Protein AF-A0A6A3B8Y6-F1 (afdb_monomer)

Structure (mmCIF, N/CA/C/O backbone):
data_AF-A0A6A3B8Y6-F1
#
_entry.id   AF-A0A6A3B8Y6-F1
#
loop_
_atom_site.group_PDB
_atom_site.id
_atom_site.type_symbol
_atom_site.label_atom_id
_atom_site.label_alt_id
_atom_site.label_comp_id
_atom_site.label_asym_id
_atom_site.label_entity_id
_atom_site.label_seq_id
_atom_site.pdbx_PDB_ins_code
_atom_site.Cartn_x
_atom_site.Cartn_y
_atom_site.Cartn_z
_atom_site.occupancy
_atom_site.B_iso_or_equiv
_atom_site.auth_seq_id
_atom_site.auth_comp_id
_atom_site.auth_asym_id
_atom_site.auth_atom_id
_atom_site.pdbx_PDB_model_num
ATOM 1 N N . MET A 1 1 ? -33.314 7.187 26.025 1.00 29.80 1 MET A N 1
ATOM 2 C CA . MET A 1 1 ? -32.127 6.489 26.571 1.00 29.80 1 MET A CA 1
ATOM 3 C C . MET A 1 1 ? -31.282 5.980 25.415 1.00 29.80 1 MET A C 1
ATOM 5 O O . MET A 1 1 ? -31.748 5.121 24.676 1.00 29.80 1 MET A O 1
ATOM 9 N N . PHE A 1 2 ? -30.081 6.525 25.217 1.00 40.28 2 PHE A N 1
ATOM 10 C CA . PHE A 1 2 ? -29.094 5.919 24.322 1.00 40.28 2 PHE A CA 1
ATOM 11 C C . PHE A 1 2 ? -28.526 4.682 25.034 1.00 40.28 2 PHE A C 1
ATOM 13 O O . PHE A 1 2 ? -28.097 4.786 26.180 1.00 40.28 2 PHE A O 1
ATOM 20 N N . GLY A 1 3 ? -28.610 3.503 24.408 1.00 46.03 3 GLY A N 1
ATOM 21 C CA . GLY A 1 3 ? -28.004 2.277 24.945 1.00 46.03 3 GLY A CA 1
ATOM 22 C C . GLY A 1 3 ? -26.475 2.401 25.073 1.00 46.03 3 GLY A C 1
ATOM 23 O O . GLY A 1 3 ? -25.911 3.362 24.544 1.00 46.03 3 GLY A O 1
ATOM 24 N N . PRO A 1 4 ? -25.795 1.449 25.743 1.00 52.19 4 PRO A N 1
ATOM 25 C CA . PRO A 1 4 ? -24.343 1.490 25.932 1.00 52.19 4 PRO A CA 1
ATOM 26 C C . PRO A 1 4 ? -23.624 1.758 24.602 1.00 52.19 4 PRO A C 1
ATOM 28 O O . PRO A 1 4 ? -23.971 1.168 23.573 1.00 52.19 4 PRO A O 1
ATOM 31 N N . GLY A 1 5 ? -22.674 2.700 24.626 1.00 61.25 5 GLY A N 1
ATOM 32 C CA . GLY A 1 5 ? -22.034 3.263 23.438 1.00 61.25 5 GLY A CA 1
ATOM 33 C C . GLY A 1 5 ? -21.380 2.184 22.584 1.00 61.25 5 GLY A C 1
ATOM 34 O O . GLY A 1 5 ? -20.329 1.665 22.940 1.00 61.25 5 GLY A O 1
ATOM 35 N N . ARG A 1 6 ? -22.011 1.832 21.462 1.00 63.62 6 ARG A N 1
ATOM 36 C CA . ARG A 1 6 ? -21.529 0.781 20.557 1.00 63.62 6 ARG A CA 1
ATOM 37 C C . ARG A 1 6 ? -20.244 1.212 19.851 1.00 63.62 6 ARG A C 1
ATOM 39 O O . ARG A 1 6 ? -20.096 2.404 19.587 1.00 63.62 6 ARG A O 1
ATOM 46 N N . PRO A 1 7 ? -19.363 0.273 19.471 1.00 69.12 7 PRO A N 1
ATOM 47 C CA . PRO A 1 7 ? -18.205 0.607 18.661 1.00 69.12 7 PRO A CA 1
ATOM 48 C C . PRO A 1 7 ? -18.593 1.281 17.338 1.00 69.12 7 PRO A C 1
ATOM 50 O O . PRO A 1 7 ? -19.632 0.961 16.749 1.00 69.12 7 PRO A O 1
ATOM 53 N N . VAL A 1 8 ? -17.753 2.201 16.873 1.00 71.56 8 VAL A N 1
ATOM 54 C CA . VAL A 1 8 ? -17.923 2.958 15.619 1.00 71.56 8 VAL A CA 1
ATOM 55 C C . VAL A 1 8 ? -16.714 2.718 14.728 1.00 71.56 8 VAL A C 1
ATOM 57 O O . VAL A 1 8 ? -15.593 2.617 15.223 1.00 71.56 8 VAL A O 1
ATOM 60 N N . PHE A 1 9 ? -16.948 2.612 13.422 1.00 75.19 9 PHE A N 1
ATOM 61 C CA . PHE A 1 9 ? -15.882 2.481 12.432 1.00 75.19 9 PHE A CA 1
ATOM 62 C C . PHE A 1 9 ? -15.818 3.774 11.630 1.00 75.19 9 PHE A C 1
ATOM 64 O O . PHE A 1 9 ? -16.849 4.284 11.198 1.00 75.19 9 PHE A O 1
ATOM 71 N N . VAL A 1 10 ? -14.612 4.287 11.424 1.00 75.94 10 VAL A N 1
ATOM 72 C CA . VAL A 1 10 ? -14.357 5.473 10.606 1.00 75.94 10 VAL A CA 1
ATOM 73 C C . VAL A 1 10 ? -13.344 5.090 9.538 1.00 75.94 10 VAL A C 1
ATOM 75 O O . VAL A 1 10 ? -12.285 4.557 9.865 1.00 75.94 10 VAL A O 1
ATOM 78 N N . LEU A 1 11 ? -13.674 5.328 8.269 1.00 75.62 11 LEU A N 1
ATOM 79 C CA . LEU A 1 11 ? -12.803 5.023 7.135 1.00 75.62 11 LEU A CA 1
ATOM 80 C C . LEU A 1 11 ? -12.256 6.330 6.547 1.00 75.62 11 LEU A C 1
ATOM 82 O O . LEU A 1 11 ? -13.030 7.196 6.141 1.00 75.62 11 LEU A O 1
ATOM 86 N N . PHE A 1 12 ? -10.934 6.453 6.476 1.00 79.06 12 PHE A N 1
ATOM 87 C CA . PHE A 1 12 ? -10.220 7.546 5.818 1.00 79.06 12 PHE A CA 1
ATOM 88 C C . PHE A 1 12 ? -9.501 7.019 4.584 1.00 79.06 12 PHE A C 1
ATOM 90 O O . PHE A 1 12 ? -8.816 6.003 4.657 1.00 79.06 12 PHE A O 1
ATOM 97 N N . GLY A 1 13 ? -9.626 7.716 3.458 1.00 75.00 13 GLY A N 1
ATOM 98 C CA . GLY A 1 13 ? -8.910 7.368 2.238 1.00 75.00 13 GLY A CA 1
ATOM 99 C C . GLY A 1 13 ? -9.380 8.166 1.032 1.00 75.00 13 GLY A C 1
ATOM 100 O O . GLY A 1 13 ? -10.069 9.177 1.160 1.00 75.00 13 GLY A O 1
ATOM 101 N N . SER A 1 14 ? -8.991 7.690 -0.148 1.00 75.38 14 SER A N 1
ATOM 102 C CA . SER A 1 14 ? -9.331 8.299 -1.440 1.00 75.38 14 SER A CA 1
ATOM 103 C C . SER A 1 14 ? -10.477 7.546 -2.142 1.00 75.38 14 SER A C 1
ATOM 105 O O . SER A 1 14 ? -11.422 7.093 -1.495 1.00 75.38 14 SER A O 1
ATOM 107 N N . SER A 1 15 ? -10.412 7.390 -3.467 1.00 78.56 15 SER A N 1
ATOM 108 C CA . SER A 1 15 ? -11.451 6.757 -4.289 1.00 78.56 15 SER A CA 1
ATOM 109 C C . SER A 1 15 ? -11.792 5.324 -3.856 1.00 78.56 15 SER A C 1
ATOM 111 O O . SER A 1 15 ? -12.967 4.977 -3.820 1.00 78.56 15 SER A O 1
ATOM 113 N N . ILE A 1 16 ? -10.815 4.506 -3.446 1.00 80.69 16 ILE A N 1
ATOM 114 C CA . ILE A 1 16 ? -11.056 3.120 -2.983 1.00 80.69 16 ILE A CA 1
ATOM 115 C C . ILE A 1 16 ? -11.967 3.080 -1.746 1.00 80.69 16 ILE A C 1
ATOM 117 O O . ILE A 1 16 ? -12.862 2.238 -1.650 1.00 80.69 16 ILE A O 1
ATOM 121 N N . VAL A 1 17 ? -11.766 4.000 -0.798 1.00 80.50 17 VAL A N 1
ATOM 122 C CA . VAL A 1 17 ? -12.636 4.128 0.381 1.00 80.50 17 VAL A CA 1
ATOM 123 C C . VAL A 1 17 ? -13.980 4.734 -0.012 1.00 80.50 17 VAL A C 1
ATOM 125 O O . VAL A 1 17 ? -15.012 4.285 0.479 1.00 80.50 17 VAL A O 1
ATOM 128 N N . GLN A 1 18 ? -14.004 5.695 -0.936 1.00 75.69 18 GLN A N 1
ATOM 129 C CA . GLN A 1 18 ? -15.246 6.287 -1.434 1.00 75.69 18 GLN A CA 1
ATOM 130 C C . GLN A 1 18 ? -16.170 5.248 -2.083 1.00 75.69 18 GLN A C 1
ATOM 132 O O . GLN A 1 18 ? -17.350 5.180 -1.746 1.00 75.69 18 GLN A O 1
ATOM 137 N N . PHE A 1 19 ? -15.636 4.407 -2.969 1.00 79.75 19 PHE A N 1
ATOM 138 C CA . PHE A 1 19 ? -16.394 3.349 -3.640 1.00 79.75 19 PHE A CA 1
ATOM 139 C C . PHE A 1 19 ? -16.625 2.113 -2.759 1.00 79.75 19 PHE A C 1
ATOM 141 O O . PHE A 1 19 ? -17.351 1.201 -3.148 1.00 79.75 19 PHE A O 1
ATOM 148 N N . SER A 1 20 ? -16.078 2.079 -1.539 1.00 82.62 20 SER A N 1
ATOM 149 C CA . SER A 1 20 ? -16.252 0.945 -0.622 1.00 82.62 20 SER A CA 1
ATOM 150 C C . SER A 1 20 ? -17.711 0.691 -0.223 1.00 82.62 20 SER A C 1
ATOM 152 O O . SER A 1 20 ? -18.045 -0.427 0.160 1.00 82.62 20 SER A O 1
ATOM 154 N N . PHE A 1 21 ? -18.586 1.695 -0.330 1.00 80.56 21 PHE A N 1
ATOM 155 C CA . PHE A 1 21 ? -20.021 1.580 -0.048 1.00 80.56 21 PHE A CA 1
ATOM 156 C C . PHE A 1 21 ? -20.893 1.426 -1.301 1.00 80.56 21 PHE A C 1
ATOM 158 O O . PHE A 1 21 ? -22.118 1.384 -1.192 1.00 80.56 21 PHE A O 1
ATOM 165 N N . SER A 1 22 ? -20.290 1.328 -2.489 1.00 81.12 22 SER A N 1
ATOM 166 C CA . SER A 1 22 ? -21.014 0.941 -3.702 1.00 81.12 22 SER A CA 1
ATOM 167 C C . SER A 1 22 ? -21.570 -0.486 -3.577 1.00 81.12 22 SER A C 1
ATOM 169 O O . SER A 1 22 ? -21.274 -1.205 -2.620 1.00 81.12 22 SER A O 1
ATOM 171 N N . ASN A 1 23 ? -22.412 -0.906 -4.527 1.00 81.94 23 ASN A N 1
ATOM 172 C CA . ASN A 1 23 ? -23.026 -2.234 -4.494 1.00 81.94 23 ASN A CA 1
ATOM 173 C C . ASN A 1 23 ? -21.954 -3.332 -4.353 1.00 81.94 23 ASN A C 1
ATOM 175 O O . ASN A 1 23 ? -21.039 -3.398 -5.169 1.00 81.94 23 ASN A O 1
ATOM 179 N N . GLN A 1 24 ? -22.074 -4.168 -3.317 1.00 84.44 24 GLN A N 1
ATOM 180 C CA . GLN A 1 24 ? -21.097 -5.209 -2.946 1.00 84.44 24 GLN A CA 1
ATOM 181 C C . GLN A 1 24 ? -19.677 -4.704 -2.611 1.00 84.44 24 GLN A C 1
ATOM 183 O O . GLN A 1 24 ? -18.728 -5.483 -2.585 1.00 84.44 24 GLN A O 1
ATOM 188 N N . GLY A 1 25 ? -19.511 -3.415 -2.312 1.00 82.62 25 GLY A N 1
ATOM 189 C CA . GLY A 1 25 ? -18.236 -2.860 -1.868 1.00 82.62 25 GLY A CA 1
ATOM 190 C C . GLY A 1 25 ? -17.839 -3.340 -0.465 1.00 82.62 25 GLY A C 1
ATOM 191 O O . GLY A 1 25 ? -18.679 -3.664 0.377 1.00 82.62 25 GLY A O 1
ATOM 192 N N . TRP A 1 26 ? -16.535 -3.365 -0.183 1.00 87.69 26 TRP A N 1
ATOM 193 C CA . TRP A 1 26 ? -15.990 -3.892 1.076 1.00 87.69 26 TRP A CA 1
ATOM 194 C C . TRP A 1 26 ? -16.454 -3.121 2.326 1.00 87.69 26 TRP A C 1
ATOM 196 O O . TRP A 1 26 ? -16.686 -3.723 3.374 1.00 87.69 26 TRP A O 1
ATOM 206 N N . GLY A 1 27 ? -16.664 -1.808 2.220 1.00 84.00 27 GLY A N 1
ATOM 207 C CA . GLY A 1 27 ? -17.220 -0.973 3.287 1.00 84.00 27 GLY A CA 1
ATOM 208 C C . GLY A 1 27 ? -18.685 -1.313 3.574 1.00 84.00 27 GLY A C 1
ATOM 209 O O . GLY A 1 27 ? -19.071 -1.461 4.736 1.00 84.00 27 GLY A O 1
ATOM 210 N N . ALA A 1 28 ? -19.486 -1.546 2.527 1.00 81.25 28 ALA A N 1
ATOM 211 C CA . ALA A 1 28 ? -20.857 -2.039 2.662 1.00 81.25 28 ALA A CA 1
ATOM 212 C C . ALA A 1 28 ? -20.903 -3.448 3.284 1.00 81.25 28 ALA A C 1
ATOM 214 O O . ALA A 1 28 ? -21.731 -3.704 4.162 1.00 81.25 28 ALA A O 1
ATOM 215 N N . ILE A 1 29 ? -19.980 -4.339 2.903 1.00 84.44 29 ILE A N 1
ATOM 216 C CA . ILE A 1 29 ? -19.841 -5.681 3.493 1.00 84.44 29 ILE A CA 1
ATOM 217 C C . ILE A 1 29 ? -19.519 -5.589 4.988 1.00 84.44 29 ILE A C 1
ATOM 219 O O . ILE A 1 29 ? -20.147 -6.289 5.788 1.00 84.44 29 ILE A O 1
ATOM 223 N N . LEU A 1 30 ? -18.594 -4.713 5.398 1.00 83.19 30 LEU A N 1
ATOM 224 C CA . LEU A 1 30 ? -18.296 -4.479 6.815 1.00 83.19 30 LEU A CA 1
ATOM 225 C C . LEU A 1 30 ? -19.524 -3.940 7.560 1.00 83.19 30 LEU A C 1
ATOM 227 O O . LEU A 1 30 ? -19.892 -4.477 8.607 1.00 83.19 30 LEU A O 1
ATOM 231 N N . ALA A 1 31 ? -20.200 -2.928 7.014 1.00 78.62 31 ALA A N 1
ATOM 232 C CA . ALA A 1 31 ? -21.401 -2.355 7.620 1.00 78.62 31 ALA A CA 1
ATOM 233 C C . ALA A 1 31 ? -22.517 -3.399 7.799 1.00 78.62 31 ALA A C 1
ATOM 235 O O . ALA A 1 31 ? -23.156 -3.443 8.852 1.00 78.62 31 ALA A O 1
ATOM 236 N N . HIS A 1 32 ? -22.707 -4.276 6.809 1.00 79.56 32 HIS A N 1
ATOM 237 C CA . HIS A 1 32 ? -23.650 -5.389 6.876 1.00 79.56 32 HIS A CA 1
ATOM 238 C C . HIS A 1 32 ? -23.228 -6.446 7.910 1.00 79.56 32 HIS A C 1
ATOM 240 O O . HIS A 1 32 ? -24.024 -6.837 8.761 1.00 79.56 32 HIS A O 1
ATOM 246 N N . THR A 1 33 ? -21.963 -6.871 7.898 1.00 81.00 33 THR A N 1
ATOM 247 C CA . THR A 1 33 ? -21.423 -7.905 8.803 1.00 81.00 33 THR A CA 1
ATOM 248 C C . THR A 1 33 ? -21.514 -7.493 10.272 1.00 81.00 33 THR A C 1
ATOM 250 O O . THR A 1 33 ? -21.847 -8.291 11.152 1.00 81.00 33 THR A O 1
ATOM 253 N N . PHE A 1 34 ? -21.251 -6.217 10.546 1.00 76.12 34 PHE A N 1
ATOM 254 C CA . PHE A 1 34 ? -21.332 -5.639 11.880 1.00 76.12 34 PHE A CA 1
ATOM 255 C C . PHE A 1 34 ? -22.697 -4.996 12.172 1.00 76.12 34 PHE A C 1
ATOM 257 O O . PHE A 1 34 ? -22.870 -4.374 13.228 1.00 76.12 34 PHE A O 1
ATOM 264 N N . ALA A 1 35 ? -23.692 -5.173 11.295 1.00 70.88 35 ALA A N 1
ATOM 265 C CA . ALA A 1 35 ? -25.023 -4.612 11.474 1.00 70.88 35 ALA A CA 1
ATOM 266 C C . ALA A 1 35 ? -25.597 -5.000 12.841 1.00 70.88 35 ALA A C 1
ATOM 268 O O . ALA A 1 35 ? -25.501 -6.139 13.298 1.00 70.88 35 ALA A O 1
ATOM 269 N N . ARG A 1 36 ? -26.199 -4.018 13.518 1.00 66.19 36 ARG A N 1
ATOM 270 C CA . ARG A 1 36 ? -26.737 -4.139 14.886 1.00 66.19 36 ARG A CA 1
ATOM 271 C C . ARG A 1 36 ? -25.698 -4.446 15.980 1.00 66.19 36 ARG A C 1
ATOM 273 O O . ARG A 1 36 ? -26.110 -4.493 17.137 1.00 66.19 36 ARG A O 1
ATOM 280 N N . LYS A 1 37 ? -24.402 -4.555 15.672 1.00 68.06 37 LYS A N 1
ATOM 281 C CA . LYS A 1 37 ? -23.298 -4.646 16.651 1.00 68.06 37 LYS A CA 1
ATOM 282 C C . LYS A 1 37 ? -22.577 -3.305 16.826 1.00 68.06 37 LYS A C 1
ATOM 284 O O . LYS A 1 37 ? -22.232 -2.935 17.942 1.00 68.06 37 LYS A O 1
ATOM 289 N N . ILE A 1 38 ? -22.436 -2.550 15.739 1.00 64.94 38 ILE A N 1
ATOM 290 C CA . ILE A 1 38 ? -21.828 -1.208 15.705 1.00 64.94 38 ILE A CA 1
ATOM 291 C C . ILE A 1 38 ? -22.896 -0.105 15.715 1.00 64.94 38 ILE A C 1
ATOM 293 O O . ILE A 1 38 ? -24.090 -0.364 15.514 1.00 64.94 38 ILE A O 1
ATOM 297 N N . GLY A 1 39 ? -22.485 1.130 16.007 1.00 57.06 39 GLY A N 1
ATOM 298 C CA . GLY A 1 39 ? -23.361 2.301 15.964 1.00 57.06 39 GLY A CA 1
ATOM 299 C C . GLY A 1 39 ? -23.926 2.559 14.558 1.00 57.06 39 GLY A C 1
ATOM 300 O O . GLY A 1 39 ? -23.214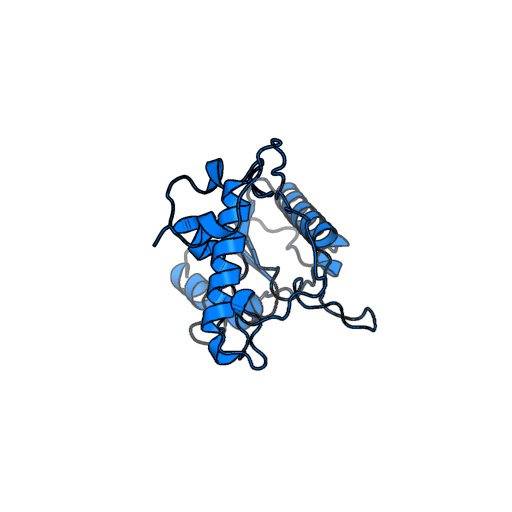 2.452 13.566 1.00 57.06 39 GLY A O 1
ATOM 301 N N . ARG A 1 40 ? -25.209 2.951 14.470 1.00 49.84 40 ARG A N 1
ATOM 302 C CA . ARG A 1 40 ? -25.930 3.255 13.208 1.00 49.84 40 ARG A CA 1
ATOM 303 C C . ARG A 1 40 ? -25.308 4.375 12.348 1.00 49.84 40 ARG A C 1
ATOM 305 O O . ARG A 1 40 ? -25.722 4.544 11.213 1.00 49.84 40 ARG A O 1
ATOM 312 N N . HIS A 1 41 ? -24.343 5.129 12.875 1.00 50.53 41 HIS A N 1
ATOM 313 C CA . HIS A 1 41 ? -23.781 6.330 12.240 1.00 50.53 41 HIS A CA 1
ATOM 314 C C . HIS A 1 41 ? -22.619 6.031 11.266 1.00 50.53 41 HIS A C 1
ATOM 316 O O . HIS A 1 41 ? -22.049 6.958 10.703 1.00 50.53 41 HIS A O 1
ATOM 322 N N . ASN A 1 42 ? -22.269 4.755 11.048 1.00 46.50 42 ASN A N 1
ATOM 323 C CA . ASN A 1 42 ? -21.177 4.345 10.149 1.00 46.50 42 ASN A CA 1
ATOM 324 C C . ASN A 1 42 ? -21.487 4.537 8.648 1.00 46.50 42 ASN A C 1
ATOM 326 O O . ASN A 1 42 ? -20.573 4.477 7.834 1.00 46.50 42 ASN A O 1
ATOM 330 N N . THR A 1 43 ? -22.752 4.733 8.267 1.00 41.66 43 THR A N 1
ATOM 331 C CA . THR A 1 43 ? -23.211 4.619 6.869 1.00 41.66 43 THR A CA 1
ATOM 332 C C . THR A 1 43 ? -23.084 5.896 6.026 1.00 41.66 43 THR A C 1
ATOM 334 O O . THR A 1 43 ? -23.350 5.836 4.832 1.00 41.66 43 THR A O 1
ATOM 337 N N . GLU A 1 44 ? -22.693 7.045 6.597 1.00 39.31 44 GLU A N 1
ATOM 338 C CA . GLU A 1 44 ? -22.846 8.350 5.913 1.00 39.31 44 GLU A CA 1
ATOM 339 C C . GLU A 1 44 ? -21.608 9.263 5.896 1.00 39.31 44 GLU A C 1
ATOM 341 O O . GLU A 1 44 ? -21.697 10.398 5.434 1.00 39.31 44 GLU A O 1
ATOM 346 N N . ARG A 1 45 ? -20.432 8.832 6.370 1.00 39.78 45 ARG A N 1
ATOM 347 C CA . ARG A 1 45 ? -19.261 9.731 6.426 1.00 39.78 45 ARG A CA 1
ATOM 348 C C . ARG A 1 45 ? -18.000 9.113 5.840 1.00 39.78 45 ARG A C 1
ATOM 350 O O . ARG A 1 45 ? -17.089 8.722 6.559 1.00 39.78 45 ARG A O 1
ATOM 357 N N . VAL A 1 46 ? -17.932 9.107 4.510 1.00 36.94 46 VAL A N 1
ATOM 358 C CA . VAL A 1 46 ? -16.650 9.165 3.796 1.00 36.94 46 VAL A CA 1
ATOM 359 C C . VAL A 1 46 ? -16.200 10.625 3.839 1.00 36.94 46 VAL A C 1
ATOM 361 O O . VAL A 1 46 ? -16.641 11.448 3.038 1.00 36.94 46 VAL A O 1
ATOM 364 N N . CYS A 1 47 ? -15.360 10.989 4.806 1.00 37.12 47 CYS A N 1
ATOM 365 C CA . CYS A 1 47 ? -14.703 12.291 4.776 1.00 37.12 47 CYS A CA 1
ATOM 366 C C . CYS A 1 47 ? -13.559 12.225 3.759 1.00 37.12 47 CYS A C 1
ATOM 368 O O . CYS A 1 47 ? -12.533 11.598 4.015 1.00 37.12 47 CYS A O 1
ATOM 370 N N . ARG A 1 48 ? -13.732 12.886 2.606 1.00 37.16 48 ARG A N 1
ATOM 371 C CA . ARG A 1 48 ? -12.621 13.218 1.705 1.00 37.16 48 ARG A CA 1
ATOM 372 C C . ARG A 1 48 ? -11.631 14.074 2.498 1.00 37.16 48 ARG A C 1
ATOM 374 O O . ARG A 1 48 ? -11.910 15.237 2.773 1.00 37.16 48 ARG A O 1
ATOM 381 N N . MET A 1 49 ? -10.483 13.513 2.851 1.00 40.50 49 MET A N 1
ATOM 382 C CA . MET A 1 49 ? -9.319 14.289 3.272 1.00 40.50 49 MET A CA 1
ATOM 383 C C . MET A 1 49 ? -8.159 13.857 2.389 1.00 40.50 49 MET A C 1
ATOM 385 O O . MET A 1 49 ? -7.715 12.718 2.452 1.00 40.50 49 MET A O 1
ATOM 389 N N . GLU A 1 50 ? -7.699 14.760 1.529 1.00 44.78 50 GLU A N 1
ATOM 390 C CA . GLU A 1 50 ? -6.389 14.618 0.896 1.00 44.78 50 GLU A CA 1
ATOM 391 C C . GLU A 1 50 ? -5.319 14.676 1.995 1.00 44.78 50 GLU A C 1
ATOM 393 O O . GLU A 1 50 ? -5.493 15.380 2.996 1.00 44.78 50 GLU A O 1
ATOM 398 N N . LEU A 1 51 ? -4.205 13.963 1.823 1.00 41.09 51 LEU A N 1
ATOM 399 C CA . LEU A 1 51 ? -3.119 13.892 2.810 1.00 41.09 51 LEU A CA 1
ATOM 400 C C . LEU A 1 51 ? -2.674 15.296 3.284 1.00 41.09 51 LEU A C 1
ATOM 402 O O . LEU A 1 51 ? -2.486 15.532 4.479 1.00 41.09 51 LEU A O 1
ATOM 406 N N . LYS A 1 52 ? -2.641 16.262 2.349 1.00 37.47 52 LYS A N 1
ATOM 407 C CA . LYS A 1 52 ? -2.328 17.690 2.572 1.00 37.47 52 LYS A CA 1
ATOM 408 C C . LYS A 1 52 ? -3.347 18.439 3.450 1.00 37.47 52 LYS A C 1
ATOM 410 O O . LYS A 1 52 ? -3.021 19.482 4.014 1.00 37.47 52 LYS A O 1
ATOM 415 N N . ALA A 1 53 ? -4.583 17.955 3.565 1.00 38.78 53 ALA A N 1
ATOM 416 C CA . ALA A 1 53 ? -5.613 18.510 4.448 1.00 38.78 53 ALA A CA 1
ATOM 417 C C . ALA A 1 53 ? -5.573 17.875 5.850 1.00 38.78 53 ALA A C 1
ATOM 419 O O . ALA A 1 53 ? -5.824 18.560 6.842 1.00 38.78 53 ALA A O 1
ATOM 420 N N . CYS A 1 54 ? -5.203 16.591 5.944 1.00 40.16 54 CYS A N 1
ATOM 421 C CA . CYS A 1 54 ? -5.004 15.890 7.217 1.00 40.16 54 CYS A CA 1
ATOM 422 C C . CYS A 1 54 ? -3.758 16.392 7.969 1.00 40.16 54 CYS A C 1
ATOM 424 O O . CYS A 1 54 ? -3.813 16.579 9.183 1.00 40.16 54 CYS A O 1
ATOM 426 N N . SER A 1 55 ? -2.660 16.683 7.259 1.00 40.62 55 SER A N 1
ATOM 427 C CA . SER A 1 55 ? -1.419 17.200 7.860 1.00 40.62 55 SER A CA 1
ATOM 428 C C . SER A 1 55 ? -1.544 18.623 8.423 1.00 40.62 55 SER A C 1
ATOM 430 O O . SER A 1 55 ? -0.767 19.008 9.295 1.00 40.62 55 SER A O 1
ATOM 432 N N . ARG A 1 56 ? -2.555 19.387 7.983 1.00 43.19 56 ARG A N 1
ATOM 433 C CA . ARG A 1 56 ? -2.880 20.737 8.479 1.00 43.19 56 ARG A CA 1
ATOM 434 C C . ARG A 1 56 ? -3.755 20.750 9.738 1.00 43.19 56 ARG A C 1
ATOM 436 O O . ARG A 1 56 ? -4.161 21.821 10.174 1.00 43.19 56 ARG A O 1
ATOM 443 N N . GLY A 1 57 ? -4.056 19.588 10.323 1.00 42.00 57 GLY A N 1
ATOM 444 C CA . GLY A 1 57 ? -4.733 19.509 11.620 1.00 42.00 57 GLY A CA 1
ATOM 445 C C . GLY A 1 57 ? -6.183 20.004 11.621 1.00 42.00 57 GLY A C 1
ATOM 446 O O . GLY A 1 57 ? -6.664 20.448 12.660 1.00 42.00 57 GLY A O 1
ATOM 447 N N . SER A 1 58 ? -6.897 19.947 10.488 1.00 42.19 58 SER A N 1
ATOM 448 C CA . SER A 1 58 ? -8.327 20.283 10.463 1.00 42.19 58 SER A CA 1
ATOM 449 C C . SER A 1 58 ? -9.123 19.234 11.249 1.00 42.19 58 SER A C 1
ATOM 451 O O . SER A 1 58 ? -9.410 18.144 10.761 1.00 42.19 58 SER A O 1
ATOM 453 N N . THR A 1 59 ? -9.463 19.577 12.491 1.00 39.34 59 THR A N 1
ATOM 454 C CA . THR A 1 59 ? -10.197 18.760 13.473 1.00 39.34 59 THR A CA 1
ATOM 455 C C . THR A 1 59 ? -11.709 18.719 13.237 1.00 39.34 59 THR A C 1
ATOM 457 O O . THR A 1 59 ? -12.420 17.998 13.934 1.00 39.34 59 THR A O 1
ATOM 460 N N . SER A 1 60 ? -12.221 19.467 12.254 1.00 40.16 60 SER A N 1
ATOM 461 C CA . SER A 1 60 ? -13.666 19.650 12.028 1.00 40.16 60 SER A CA 1
ATOM 462 C C . SER A 1 60 ? -14.415 18.391 11.566 1.00 40.16 60 SER A C 1
ATOM 464 O O . SER A 1 60 ? -15.643 18.349 11.625 1.00 40.16 60 SER A O 1
ATOM 466 N N . SER A 1 61 ? -13.700 17.356 11.124 1.00 46.12 61 SER A N 1
ATOM 467 C CA . SER A 1 61 ? -14.269 16.090 10.652 1.00 46.12 61 SER A CA 1
ATOM 468 C C . SER A 1 61 ? -14.343 15.007 11.733 1.00 46.12 61 SER A C 1
ATOM 470 O O . SER A 1 61 ? -15.059 14.020 11.546 1.00 46.12 61 SER A O 1
ATOM 472 N N . PHE A 1 62 ? -13.658 15.180 12.872 1.00 45.41 62 PHE A N 1
ATOM 473 C CA . PHE A 1 62 ? -13.761 14.240 13.984 1.00 45.41 62 PHE A CA 1
ATOM 474 C C . PHE A 1 62 ? -14.979 14.561 14.845 1.00 45.41 62 PHE A C 1
ATOM 476 O O . PHE A 1 62 ? -15.152 15.708 15.259 1.00 45.41 62 PHE A O 1
ATOM 483 N N . PRO A 1 63 ? -15.829 13.572 15.158 1.00 46.69 63 PRO A N 1
ATOM 484 C CA . PRO A 1 63 ? -16.988 13.832 15.985 1.00 46.69 63 PRO A CA 1
ATOM 485 C C . PRO A 1 63 ? -16.569 14.150 17.429 1.00 46.69 63 PRO A C 1
ATOM 487 O O . PRO A 1 63 ? -16.252 13.263 18.221 1.00 46.69 63 PRO A O 1
ATOM 490 N N . THR A 1 64 ? -16.550 15.431 17.785 1.00 40.72 64 THR A N 1
ATOM 491 C CA . THR A 1 64 ? -16.355 15.883 19.164 1.00 40.72 64 THR A CA 1
ATOM 492 C C . THR A 1 64 ? -17.645 15.675 19.965 1.00 40.72 64 THR A C 1
ATOM 494 O O . THR A 1 64 ? -18.750 15.912 19.480 1.00 40.72 64 THR A O 1
ATOM 497 N N . GLY A 1 65 ? -17.521 15.170 21.198 1.00 46.38 65 GLY A N 1
ATOM 498 C CA . GLY A 1 65 ? -18.654 14.967 22.117 1.00 46.38 65 GLY A CA 1
ATOM 499 C C . GLY A 1 65 ? -19.336 13.595 22.061 1.00 46.38 65 GLY A C 1
ATOM 500 O O . GLY A 1 65 ? -20.436 13.440 22.587 1.00 46.38 65 GLY A O 1
ATOM 501 N N . TRP A 1 66 ? -18.727 12.590 21.424 1.00 49.81 66 TRP A N 1
ATOM 502 C CA . TRP A 1 66 ? -19.391 11.305 21.228 1.00 49.81 66 TRP A CA 1
ATOM 503 C C . TRP A 1 66 ? -19.060 10.284 22.343 1.00 49.81 66 TRP A C 1
ATOM 505 O O . TRP A 1 66 ? -17.906 9.920 22.560 1.00 49.81 66 TRP A O 1
ATOM 515 N N . CYS A 1 67 ? -20.087 9.782 23.041 1.00 49.38 67 CYS A N 1
ATOM 516 C CA . CYS A 1 67 ? -19.981 8.735 24.068 1.00 49.38 67 CYS A CA 1
ATOM 517 C C . CYS A 1 67 ? -19.945 7.332 23.426 1.00 49.38 67 CYS A C 1
ATOM 519 O O . CYS A 1 67 ? -20.948 6.618 23.419 1.00 49.38 67 CYS A O 1
ATOM 521 N N . TYR A 1 68 ? -18.808 6.917 22.861 1.00 56.75 68 TYR A N 1
ATOM 522 C CA . TYR A 1 68 ? -18.620 5.517 22.440 1.00 56.75 68 TYR A CA 1
ATOM 523 C C . TYR A 1 68 ? -17.618 4.778 23.312 1.00 56.75 68 TYR A C 1
ATOM 525 O O . TYR A 1 68 ? -16.717 5.370 23.914 1.00 56.75 68 TYR A O 1
ATOM 533 N N . SER A 1 69 ? -17.769 3.453 23.374 1.00 55.72 69 SER A N 1
ATOM 534 C CA . SER A 1 69 ? -16.837 2.593 24.098 1.00 55.72 69 SER A CA 1
ATOM 535 C C . SER A 1 69 ? -15.530 2.364 23.335 1.00 55.72 69 SER A C 1
ATOM 537 O O . SER A 1 69 ? -14.505 2.136 23.974 1.00 55.72 69 SER A O 1
ATOM 539 N N . THR A 1 70 ? -15.540 2.389 21.993 1.00 55.75 70 THR A N 1
ATOM 540 C CA . THR A 1 70 ? -14.376 2.065 21.140 1.00 55.75 70 THR A CA 1
ATOM 541 C C . THR A 1 70 ? -14.561 2.601 19.717 1.00 55.75 70 THR A C 1
ATOM 543 O O . THR A 1 70 ? -15.651 2.492 19.157 1.00 55.75 70 THR A O 1
ATOM 546 N N . PHE A 1 71 ? -13.495 3.119 19.105 1.00 68.00 71 PHE A N 1
ATOM 547 C CA . PHE A 1 71 ? -13.479 3.483 17.684 1.00 68.00 71 PHE A CA 1
ATOM 548 C C . PHE A 1 71 ? -12.462 2.629 16.939 1.00 68.00 71 PHE A C 1
ATOM 550 O O . PHE A 1 71 ? -11.341 2.468 17.415 1.00 68.00 71 PHE A O 1
ATOM 557 N N . ILE A 1 72 ? -12.823 2.130 15.762 1.00 74.19 72 ILE A N 1
ATOM 558 C CA . ILE A 1 72 ? -11.868 1.563 14.809 1.00 74.19 72 ILE A CA 1
A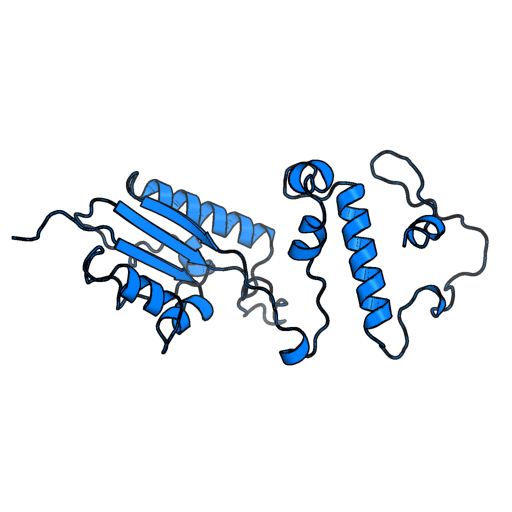TOM 559 C C . ILE A 1 72 ? -11.719 2.566 13.673 1.00 74.19 72 ILE A C 1
ATOM 561 O O . ILE A 1 72 ? -12.686 2.885 12.988 1.00 74.19 72 ILE A O 1
ATOM 565 N N . VAL A 1 73 ? -10.512 3.087 13.499 1.00 79.62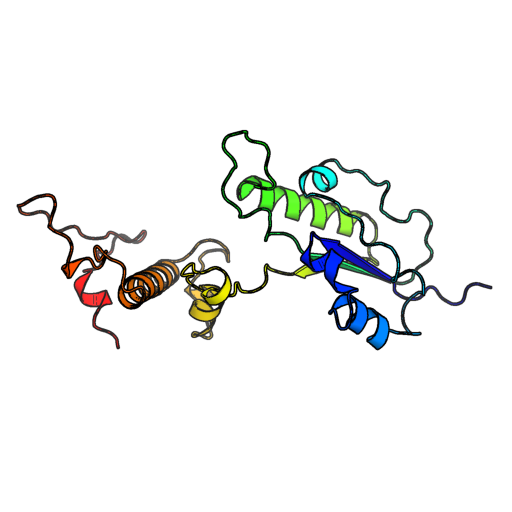 73 VAL A N 1
ATOM 566 C CA . VAL A 1 73 ? -10.181 4.024 12.430 1.00 79.62 73 VAL A CA 1
ATOM 567 C C . VAL A 1 73 ? -9.324 3.290 11.413 1.00 79.62 73 VAL A C 1
ATOM 569 O O . VAL A 1 73 ? -8.224 2.855 11.743 1.00 79.62 73 VAL A O 1
ATOM 572 N N . ILE A 1 74 ? -9.829 3.143 10.192 1.00 82.50 74 ILE A N 1
ATOM 573 C CA . ILE A 1 74 ? -9.101 2.533 9.080 1.00 82.50 74 ILE A CA 1
ATOM 574 C C . ILE A 1 74 ? -8.611 3.652 8.169 1.00 82.50 74 ILE A C 1
ATOM 576 O O . ILE A 1 74 ? -9.411 4.455 7.697 1.00 82.50 74 ILE A O 1
ATOM 580 N N . VAL A 1 75 ? -7.306 3.705 7.928 1.00 83.25 75 VAL A N 1
ATOM 581 C CA . VAL A 1 75 ? -6.654 4.695 7.071 1.00 83.25 75 VAL A CA 1
ATOM 582 C C . VAL A 1 75 ? -6.101 3.990 5.836 1.00 83.25 75 VAL A C 1
ATOM 584 O O . VAL A 1 75 ? -5.306 3.063 5.958 1.00 83.25 75 VAL A O 1
ATOM 587 N N . TYR A 1 76 ? -6.524 4.426 4.652 1.00 84.38 76 TYR A N 1
ATOM 588 C CA . TYR A 1 76 ? -6.190 3.796 3.379 1.00 84.38 76 TYR A CA 1
ATOM 589 C C . TYR A 1 76 ? -5.792 4.846 2.324 1.00 84.38 76 TYR A C 1
ATOM 591 O O . TYR A 1 76 ? -6.617 5.332 1.544 1.00 84.38 76 TYR A O 1
ATOM 599 N N . PHE A 1 77 ? -4.503 5.196 2.323 1.00 81.88 77 PHE A N 1
ATOM 600 C CA . PHE A 1 77 ? -3.848 6.128 1.391 1.00 81.88 77 PHE A CA 1
ATOM 601 C C . PHE A 1 77 ? -2.640 5.458 0.711 1.00 81.88 77 PHE A C 1
ATOM 603 O O . PHE A 1 77 ? -2.300 4.328 1.053 1.00 81.88 77 PHE A O 1
ATOM 610 N N . GLY A 1 78 ? -2.008 6.133 -0.255 1.00 78.00 78 GLY A N 1
ATOM 611 C CA . GLY A 1 78 ? -0.797 5.669 -0.945 1.00 78.00 78 GLY A CA 1
ATOM 612 C C . GLY A 1 78 ? -0.961 5.508 -2.457 1.00 78.00 78 GLY A C 1
ATOM 613 O O . GLY A 1 78 ? -0.013 5.724 -3.206 1.00 78.00 78 GLY A O 1
ATOM 614 N N . GLY A 1 79 ? -2.168 5.182 -2.933 1.00 77.75 79 GLY A N 1
ATOM 615 C CA . GLY A 1 79 ? -2.400 4.939 -4.364 1.00 77.75 79 GLY A CA 1
ATOM 616 C C . GLY A 1 79 ? -2.284 6.206 -5.217 1.00 77.75 79 GLY A C 1
ATOM 617 O O . GLY A 1 79 ? -1.679 6.187 -6.276 1.00 77.75 79 GLY A O 1
ATOM 618 N N . ASN A 1 80 ? -2.827 7.325 -4.733 1.00 75.69 80 ASN A N 1
ATOM 619 C CA . ASN A 1 80 ? -2.736 8.609 -5.435 1.00 75.69 80 ASN A CA 1
ATOM 620 C C . ASN A 1 80 ? -1.425 9.348 -5.136 1.00 75.69 80 ASN A C 1
ATOM 622 O O . ASN A 1 80 ? -0.998 10.181 -5.923 1.00 75.69 80 ASN A O 1
ATOM 626 N N . ASP A 1 81 ? -0.814 9.067 -3.987 1.00 80.00 81 ASP A N 1
ATOM 627 C CA . ASP A 1 81 ? 0.408 9.715 -3.512 1.00 80.00 81 ASP A CA 1
ATOM 628 C C . ASP A 1 81 ? 1.635 9.285 -4.335 1.00 80.00 81 ASP A C 1
ATOM 630 O O . ASP A 1 81 ? 2.556 10.072 -4.539 1.00 80.00 81 ASP A O 1
ATOM 634 N N . SER A 1 82 ? 1.608 8.051 -4.848 1.00 75.75 82 SER A N 1
ATOM 635 C CA . SER A 1 82 ? 2.682 7.411 -5.618 1.00 75.75 82 SER A CA 1
ATOM 636 C C . SER A 1 82 ? 2.665 7.712 -7.119 1.00 75.75 82 SER A C 1
ATOM 638 O O . SER A 1 82 ? 3.532 7.220 -7.839 1.00 75.75 82 SER A O 1
ATOM 640 N N . ILE A 1 83 ? 1.720 8.521 -7.613 1.00 76.31 83 ILE A N 1
ATOM 641 C CA . ILE A 1 83 ? 1.718 8.905 -9.030 1.00 76.31 83 ILE A CA 1
ATOM 642 C C . ILE A 1 83 ? 2.888 9.839 -9.346 1.00 76.31 83 ILE A C 1
ATOM 644 O O . ILE A 1 83 ? 3.377 10.536 -8.458 1.00 76.31 83 ILE A O 1
ATOM 648 N N . GLU A 1 84 ? 3.296 9.914 -10.611 1.00 74.12 84 GLU A N 1
ATOM 649 C CA . GLU A 1 84 ? 4.338 10.844 -11.047 1.00 74.12 84 GLU A CA 1
ATOM 650 C C . GLU A 1 84 ? 3.950 12.310 -10.752 1.00 74.12 84 GLU A C 1
ATOM 652 O O . GLU A 1 84 ? 2.782 12.694 -10.921 1.00 74.12 84 GLU A O 1
ATOM 657 N N . PRO A 1 85 ? 4.892 13.156 -10.290 1.00 78.50 85 PRO A N 1
ATOM 658 C CA . PRO A 1 85 ? 4.628 14.573 -10.102 1.00 78.50 85 PRO A CA 1
ATOM 659 C C . PRO A 1 85 ? 4.209 15.224 -11.421 1.00 78.50 85 PRO A C 1
ATOM 661 O O . PRO A 1 85 ? 4.945 15.239 -12.403 1.00 78.50 85 PRO A O 1
ATOM 664 N N . HIS A 1 86 ? 3.021 15.824 -11.430 1.00 77.38 86 HIS A N 1
ATOM 665 C CA . HIS A 1 86 ? 2.568 16.589 -12.583 1.00 77.38 86 HIS A CA 1
ATOM 666 C C . HIS A 1 86 ? 3.469 17.829 -12.779 1.00 77.38 86 HIS A C 1
ATOM 668 O O . HIS A 1 86 ? 3.745 18.514 -11.789 1.00 77.38 86 HIS A O 1
ATOM 674 N N . PRO A 1 87 ? 3.867 18.198 -14.016 1.00 79.62 87 PRO A N 1
ATOM 675 C CA . PRO A 1 87 ? 4.802 19.304 -14.274 1.00 79.62 87 PRO A CA 1
ATOM 676 C C . PRO A 1 87 ? 4.396 20.662 -13.685 1.00 79.62 87 PRO A C 1
ATOM 678 O O . PRO A 1 87 ? 5.240 21.502 -13.396 1.00 79.62 87 PRO A O 1
ATOM 681 N N . SER A 1 88 ? 3.097 20.890 -13.480 1.00 84.38 88 SER A N 1
ATOM 682 C CA . SER A 1 88 ? 2.586 22.109 -12.835 1.00 84.38 88 SER A CA 1
ATOM 683 C C . SER A 1 88 ? 2.797 22.153 -11.314 1.00 84.38 88 SER A C 1
ATOM 685 O O . SER A 1 88 ? 2.452 23.151 -10.686 1.00 84.38 88 SER A O 1
ATOM 687 N N . GLY A 1 89 ? 3.253 21.060 -10.694 1.00 73.94 89 GLY A N 1
ATOM 688 C CA . GLY A 1 89 ? 3.237 20.860 -9.240 1.00 73.94 89 GLY A CA 1
ATOM 689 C C . GLY A 1 89 ? 1.829 20.674 -8.654 1.00 73.94 89 GLY A C 1
ATOM 690 O O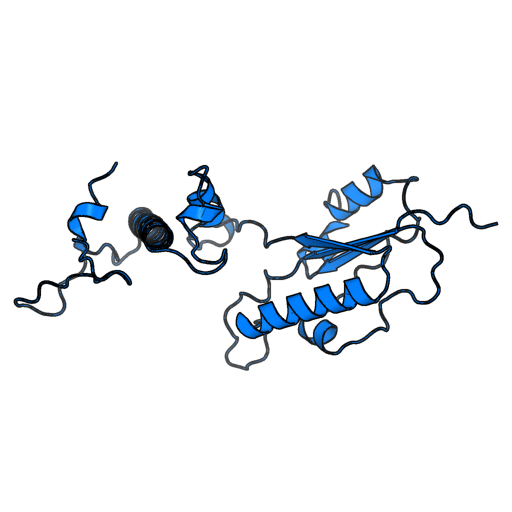 . GLY A 1 89 ? 1.675 20.439 -7.454 1.00 73.94 89 GLY A O 1
ATOM 691 N N . LEU A 1 90 ? 0.788 20.761 -9.489 1.00 70.69 90 LEU A N 1
ATOM 692 C CA . LEU A 1 90 ? -0.605 20.552 -9.115 1.00 70.69 90 LEU A CA 1
ATOM 693 C C . LEU A 1 90 ? -0.980 19.114 -9.466 1.00 70.69 90 LEU A C 1
ATOM 695 O O . LEU A 1 90 ? -1.342 18.799 -10.595 1.00 70.69 90 LEU A O 1
ATOM 699 N N . GLY A 1 91 ? -0.861 18.237 -8.480 1.00 71.00 91 GLY A N 1
ATOM 700 C CA . GLY A 1 91 ? -1.236 16.837 -8.585 1.00 71.00 91 GLY A CA 1
ATOM 701 C C . GLY A 1 91 ? -1.331 16.201 -7.200 1.00 71.00 91 GLY A C 1
ATOM 702 O O . GLY A 1 91 ? -0.875 16.792 -6.212 1.00 71.00 91 GLY A O 1
ATOM 703 N N . PRO A 1 92 ? -1.936 15.009 -7.102 1.00 74.38 92 PRO A N 1
ATOM 704 C CA . PRO A 1 92 ? -2.029 14.282 -5.845 1.00 74.38 92 PRO A CA 1
ATOM 705 C C . PRO A 1 92 ? -0.703 13.643 -5.406 1.00 74.38 92 PRO A C 1
ATOM 707 O O . PRO A 1 92 ? -0.665 13.121 -4.297 1.00 74.38 92 PRO A O 1
ATOM 710 N N . HIS A 1 93 ? 0.362 13.717 -6.219 1.00 81.25 93 HIS A N 1
ATOM 711 C CA . HIS A 1 93 ? 1.698 13.253 -5.847 1.00 81.25 93 HIS A CA 1
ATOM 712 C C . HIS A 1 93 ? 2.133 13.819 -4.488 1.00 81.25 93 HIS A C 1
ATOM 714 O O . HIS A 1 93 ? 2.022 15.028 -4.224 1.00 81.25 93 HIS A O 1
ATOM 720 N N . VAL A 1 94 ? 2.668 12.930 -3.655 1.00 79.94 94 VAL A N 1
ATOM 721 C CA . VAL A 1 94 ? 3.307 13.254 -2.383 1.00 79.94 94 VAL A CA 1
ATOM 722 C C . VAL A 1 94 ? 4.666 12.549 -2.361 1.00 79.94 94 VAL A C 1
ATOM 724 O O . VAL A 1 94 ? 4.701 11.318 -2.399 1.00 79.94 94 VAL A O 1
ATOM 727 N N . PRO A 1 95 ? 5.789 13.285 -2.271 1.00 83.38 95 PRO A N 1
ATOM 728 C CA . PRO A 1 95 ? 7.111 12.678 -2.169 1.00 83.38 95 PRO A CA 1
ATOM 729 C C . PRO A 1 95 ? 7.198 11.712 -0.987 1.00 83.38 95 PRO A C 1
ATOM 731 O O . PRO A 1 95 ? 6.653 11.992 0.082 1.00 83.38 95 PRO A O 1
ATOM 734 N N . LEU A 1 96 ? 7.933 10.608 -1.142 1.00 80.19 96 LEU A N 1
ATOM 735 C CA . LEU A 1 96 ? 8.000 9.547 -0.131 1.00 80.19 96 LEU A CA 1
ATOM 736 C C . LEU A 1 96 ? 8.345 10.050 1.291 1.00 80.19 96 LEU A C 1
ATOM 738 O O . LEU A 1 96 ? 7.643 9.653 2.224 1.00 80.19 96 LEU A O 1
ATOM 742 N N . PRO A 1 97 ? 9.328 10.954 1.503 1.00 81.88 97 PRO A N 1
ATOM 743 C CA . PRO A 1 97 ? 9.595 11.493 2.839 1.00 81.88 97 PRO A CA 1
ATOM 744 C C . PRO A 1 97 ? 8.393 12.246 3.427 1.00 81.88 97 PRO A C 1
ATOM 746 O O . PRO A 1 97 ? 8.045 12.060 4.593 1.00 81.88 97 PRO A O 1
ATOM 749 N N . GLU A 1 98 ? 7.708 13.046 2.603 1.00 82.44 98 GLU A N 1
ATOM 750 C CA . GLU A 1 98 ? 6.511 13.779 3.015 1.00 82.44 98 GLU A CA 1
ATOM 751 C C . GLU A 1 98 ? 5.353 12.817 3.313 1.00 82.44 98 GLU A C 1
ATOM 753 O O . GLU A 1 98 ? 4.635 12.997 4.296 1.00 82.44 98 GLU A O 1
ATOM 758 N N . PHE A 1 99 ? 5.186 11.764 2.510 1.00 83.38 99 PHE A N 1
ATOM 759 C CA . PHE A 1 99 ? 4.183 10.728 2.734 1.00 83.38 99 PHE A CA 1
ATOM 760 C C . PHE A 1 99 ? 4.411 10.026 4.077 1.00 83.38 99 PHE A C 1
ATOM 762 O O . PHE A 1 99 ? 3.486 9.948 4.885 1.00 83.38 99 PHE A O 1
ATOM 769 N N . ILE A 1 100 ? 5.641 9.586 4.363 1.00 81.50 100 ILE A N 1
ATOM 770 C CA . ILE A 1 100 ? 6.006 8.954 5.640 1.00 81.50 100 ILE A CA 1
ATOM 771 C C . ILE A 1 100 ? 5.678 9.884 6.813 1.00 81.50 100 ILE A C 1
ATOM 773 O O . ILE A 1 100 ? 5.034 9.463 7.779 1.00 81.50 100 ILE A O 1
ATOM 777 N N . ASP A 1 101 ? 6.071 11.153 6.727 1.00 81.81 101 ASP A N 1
ATOM 778 C CA . ASP A 1 101 ? 5.795 12.140 7.770 1.00 81.81 101 ASP A CA 1
ATOM 779 C C . ASP A 1 101 ? 4.300 12.401 7.946 1.00 81.81 101 ASP A C 1
ATOM 781 O O . ASP A 1 101 ? 3.808 12.495 9.073 1.00 81.81 101 ASP A O 1
ATOM 785 N N . ASN A 1 102 ? 3.552 12.487 6.850 1.00 81.19 102 ASN A N 1
ATOM 786 C CA . ASN A 1 102 ? 2.109 12.669 6.879 1.00 81.19 102 ASN A CA 1
ATOM 787 C C . ASN A 1 102 ? 1.413 11.460 7.524 1.00 81.19 102 ASN A C 1
ATOM 789 O O . ASN A 1 102 ? 0.556 11.641 8.390 1.00 81.19 102 ASN A O 1
ATOM 793 N N . MET A 1 103 ? 1.831 10.235 7.200 1.00 84.25 103 MET A N 1
ATOM 794 C CA . MET A 1 103 ? 1.294 9.013 7.806 1.00 84.25 103 MET A CA 1
ATOM 795 C C . MET A 1 103 ? 1.625 8.921 9.300 1.00 84.25 103 MET A C 1
ATOM 797 O O . MET A 1 103 ? 0.743 8.601 10.103 1.00 84.25 103 MET A O 1
ATOM 801 N N . LYS A 1 104 ? 2.847 9.294 9.709 1.00 83.88 104 LYS A N 1
ATOM 802 C CA . LYS A 1 104 ? 3.232 9.412 11.127 1.00 83.88 104 LYS A CA 1
ATOM 803 C C . LYS A 1 104 ? 2.374 10.444 11.858 1.00 83.88 104 LYS A C 1
ATOM 805 O O . LYS A 1 104 ? 1.845 10.142 12.927 1.00 83.88 104 LYS A O 1
ATOM 810 N N . LYS A 1 105 ? 2.186 11.637 11.282 1.00 81.75 105 LYS A N 1
ATOM 811 C CA . LYS A 1 105 ? 1.344 12.703 11.857 1.00 81.75 105 LYS A CA 1
ATOM 812 C C . LYS A 1 105 ? -0.098 12.242 12.036 1.00 81.75 105 LYS A C 1
ATOM 814 O O . LYS A 1 105 ? -0.658 12.438 13.111 1.00 81.75 105 LYS A O 1
ATOM 819 N N . ILE A 1 106 ? -0.677 11.580 11.031 1.00 79.94 106 ILE A N 1
ATOM 820 C CA . ILE A 1 106 ? -2.026 11.003 11.117 1.00 79.94 106 ILE A CA 1
ATOM 821 C C . ILE A 1 106 ? -2.082 9.967 12.245 1.00 79.94 106 ILE A C 1
ATOM 823 O O . ILE A 1 106 ? -2.944 10.061 13.116 1.00 79.94 106 ILE A O 1
ATOM 82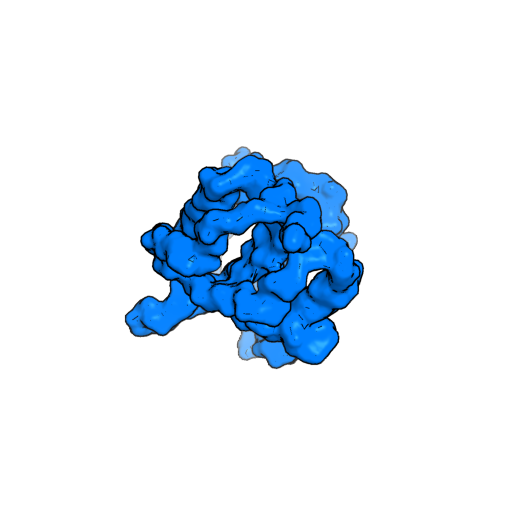7 N N . ALA A 1 107 ? -1.146 9.015 12.283 1.00 82.44 107 ALA A N 1
ATOM 828 C CA . ALA A 1 107 ? -1.121 7.973 13.308 1.00 82.44 107 ALA A CA 1
ATOM 829 C C . ALA A 1 107 ? -1.018 8.550 14.730 1.00 82.44 107 ALA A C 1
ATOM 831 O O . ALA A 1 107 ? -1.765 8.138 15.619 1.00 82.44 107 ALA A O 1
ATOM 832 N N . LEU A 1 108 ? -0.115 9.513 14.942 1.00 83.69 108 LEU A N 1
ATOM 833 C CA . LEU A 1 108 ? 0.084 10.177 16.231 1.00 83.69 108 LEU A CA 1
ATOM 834 C C . LEU A 1 108 ? -1.137 11.003 16.636 1.00 83.69 108 LEU A C 1
ATOM 836 O O . LEU A 1 108 ? -1.577 10.909 17.780 1.00 83.69 108 LEU A O 1
ATOM 840 N N . HIS A 1 109 ? -1.725 11.752 15.701 1.00 79.69 109 HIS A N 1
ATOM 841 C CA . HIS A 1 109 ? -2.932 12.530 15.958 1.00 79.69 109 HIS A CA 1
ATOM 842 C C . HIS A 1 109 ? -4.093 11.628 16.390 1.00 79.69 109 HIS A C 1
ATOM 844 O O . HIS A 1 109 ? -4.677 11.848 17.447 1.00 79.69 109 HIS A O 1
ATOM 850 N N . LEU A 1 110 ? -4.376 10.563 15.631 1.00 76.88 110 LEU A N 1
ATOM 851 C CA . LEU A 1 110 ? -5.456 9.620 15.939 1.00 76.88 110 LEU A CA 1
ATOM 852 C C . LEU A 1 110 ? -5.266 8.932 17.293 1.00 76.88 110 LEU A C 1
ATOM 854 O O . LEU A 1 110 ? -6.230 8.785 18.043 1.00 76.88 110 LEU A O 1
ATOM 858 N N . LYS A 1 111 ? -4.031 8.532 17.622 1.00 80.69 111 LYS A N 1
ATOM 859 C CA . LYS A 1 111 ? -3.702 7.959 18.935 1.00 80.69 111 LYS A CA 1
ATOM 860 C C . LYS A 1 111 ? -3.877 8.976 20.068 1.00 80.69 111 LYS A C 1
ATOM 862 O O . LYS A 1 111 ? -4.318 8.596 21.146 1.00 80.69 111 LYS A O 1
ATOM 867 N N . GLY A 1 112 ? -3.572 10.250 19.819 1.00 78.38 112 GLY A N 1
ATOM 868 C CA . GLY A 1 112 ? -3.713 11.335 20.793 1.00 78.38 112 GLY A CA 1
ATOM 869 C C . GLY A 1 112 ? -5.158 11.752 21.088 1.00 78.38 112 GLY A C 1
ATOM 870 O O . GLY A 1 112 ? -5.409 12.353 22.127 1.00 78.38 112 GLY A O 1
ATOM 871 N N . LEU A 1 113 ? -6.120 11.425 20.215 1.00 75.81 113 LEU A N 1
ATOM 872 C CA . LEU A 1 113 ? -7.531 11.785 20.415 1.00 75.81 113 LEU A CA 1
ATOM 873 C C . LEU A 1 113 ? -8.203 10.983 21.546 1.00 75.81 113 LEU A C 1
ATOM 875 O O . LEU A 1 113 ? -9.055 11.520 22.252 1.00 75.81 113 LEU A O 1
ATOM 879 N N . SER A 1 114 ? -7.878 9.694 21.700 1.00 74.75 114 SER A N 1
ATOM 880 C CA . SER A 1 114 ? -8.426 8.833 22.759 1.00 74.75 114 SER A CA 1
ATOM 881 C C . SER A 1 114 ? -7.729 7.471 22.814 1.00 74.75 114 SER A C 1
ATOM 883 O O . SER A 1 114 ? -7.559 6.813 21.790 1.00 74.75 114 SER A O 1
ATOM 885 N N . GLU A 1 115 ? -7.485 6.953 24.020 1.00 78.00 115 GLU A N 1
ATOM 886 C CA . GLU A 1 115 ? -6.983 5.584 24.248 1.00 78.00 115 GLU A CA 1
ATOM 887 C C . GLU A 1 115 ? -7.953 4.477 23.780 1.00 78.00 115 GLU A C 1
ATOM 889 O O . GLU A 1 115 ? -7.577 3.310 23.623 1.00 78.00 115 GLU A O 1
ATOM 894 N N . LYS A 1 116 ? -9.223 4.831 23.542 1.00 72.06 116 LYS A N 1
ATOM 895 C CA . LYS A 1 116 ? -10.267 3.927 23.030 1.00 72.06 116 LYS A CA 1
ATOM 896 C C . LYS A 1 116 ? -10.252 3.794 21.505 1.00 72.06 116 LYS A C 1
ATOM 898 O O . LYS A 1 116 ? -11.018 2.993 20.965 1.00 72.06 116 LYS A O 1
ATOM 903 N N . ILE A 1 117 ? -9.426 4.572 20.804 1.00 77.00 117 ILE A N 1
ATOM 904 C CA . ILE A 1 117 ? -9.250 4.458 19.356 1.00 77.00 117 ILE A CA 1
ATOM 905 C C . ILE A 1 117 ? -8.292 3.298 19.056 1.00 77.00 117 ILE A C 1
ATOM 907 O O . ILE A 1 117 ? -7.270 3.091 19.714 1.00 77.00 117 ILE A O 1
ATOM 911 N N . ARG A 1 118 ? -8.642 2.505 18.049 1.00 81.81 118 ARG A N 1
ATOM 912 C CA . ARG A 1 118 ? -7.810 1.473 17.435 1.00 81.81 118 ARG A CA 1
ATOM 913 C C . ARG A 1 118 ? -7.587 1.895 15.989 1.00 81.81 118 ARG A C 1
ATOM 915 O O . ARG A 1 118 ? -8.552 2.045 15.248 1.00 81.81 118 ARG A O 1
ATOM 922 N N . VAL A 1 119 ? -6.335 2.137 15.611 1.00 83.06 119 VAL A N 1
ATOM 923 C CA . VAL A 1 119 ? -5.976 2.608 14.266 1.00 83.06 119 VAL A CA 1
ATOM 924 C C . VAL A 1 119 ? -5.433 1.438 13.455 1.00 83.06 119 VAL A C 1
ATOM 926 O O . VAL A 1 119 ? -4.561 0.718 13.935 1.00 83.06 119 VAL A O 1
ATOM 929 N N . MET A 1 120 ? -5.937 1.268 12.238 1.00 86.31 120 MET A N 1
ATOM 930 C CA . MET A 1 120 ? -5.470 0.289 11.262 1.00 86.31 120 MET A CA 1
ATOM 931 C C . MET 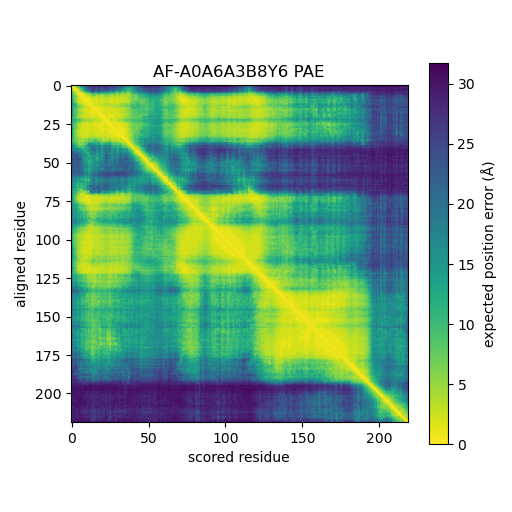A 1 120 ? -5.110 1.016 9.969 1.00 86.31 120 MET A C 1
ATOM 933 O O . MET A 1 120 ? -5.903 1.807 9.467 1.00 86.31 120 MET A O 1
ATOM 937 N N . PHE A 1 121 ? -3.929 0.740 9.430 1.00 86.31 121 PHE A N 1
ATOM 938 C CA . PHE A 1 121 ? -3.519 1.225 8.117 1.00 86.31 121 PHE A CA 1
ATOM 939 C C . PHE A 1 121 ? -3.641 0.091 7.103 1.00 86.31 121 PHE A C 1
ATOM 941 O O . PHE A 1 121 ? -3.241 -1.035 7.396 1.00 86.31 121 PHE A O 1
ATOM 948 N N . LEU A 1 122 ? -4.201 0.385 5.933 1.00 86.19 122 LEU A N 1
ATOM 949 C CA . LEU A 1 122 ? -4.229 -0.534 4.798 1.00 86.19 122 LEU A CA 1
ATOM 950 C C . LEU A 1 122 ? -3.175 -0.099 3.777 1.00 86.19 122 LEU A C 1
ATOM 952 O O . LEU A 1 122 ? -3.104 1.082 3.431 1.00 86.19 122 LEU A O 1
ATOM 956 N N . SER A 1 123 ? -2.365 -1.049 3.308 1.00 83.56 123 SER A N 1
ATOM 957 C CA . SER A 1 123 ? -1.425 -0.841 2.204 1.00 83.56 123 SER A CA 1
ATOM 958 C C . SER A 1 123 ? -2.167 -0.754 0.871 1.00 83.56 123 SER A C 1
ATOM 960 O O . SER A 1 123 ? -3.265 -1.301 0.725 1.00 83.56 123 SER A O 1
ATOM 962 N N . THR A 1 124 ? -1.563 -0.091 -0.117 1.00 79.50 124 THR A N 1
ATOM 963 C CA . THR A 1 124 ? -2.087 -0.020 -1.488 1.00 79.50 124 THR A CA 1
ATOM 964 C C . THR A 1 124 ? -2.441 -1.411 -2.015 1.00 79.50 124 THR A C 1
ATOM 966 O O . THR A 1 124 ? -1.693 -2.359 -1.763 1.00 79.50 124 THR A O 1
ATOM 969 N N . PRO A 1 125 ? -3.593 -1.567 -2.693 1.00 75.94 125 PRO A N 1
ATOM 970 C CA . PRO A 1 125 ? -3.950 -2.855 -3.269 1.00 75.94 125 PRO A CA 1
ATOM 971 C C . PRO A 1 125 ? -2.977 -3.205 -4.407 1.00 75.94 125 PRO A C 1
ATOM 973 O O . PRO A 1 125 ? -2.349 -2.296 -4.962 1.00 75.94 125 PRO A O 1
ATOM 976 N N . PRO A 1 126 ? -2.875 -4.489 -4.789 1.00 77.81 126 PRO A N 1
ATOM 977 C CA . PRO A 1 126 ? -2.166 -4.865 -6.004 1.00 77.81 126 PRO A CA 1
ATOM 978 C C . PRO A 1 126 ? -2.789 -4.174 -7.222 1.00 77.81 126 PRO A C 1
ATOM 980 O O . PRO A 1 126 ? -3.992 -3.890 -7.258 1.00 77.81 126 PRO A O 1
ATOM 983 N N . VAL A 1 127 ? -1.956 -3.908 -8.222 1.00 78.75 127 VAL A N 1
ATOM 984 C CA . VAL A 1 127 ? -2.353 -3.261 -9.472 1.00 78.75 127 VAL A CA 1
ATOM 985 C C . VAL A 1 127 ? -2.659 -4.334 -10.516 1.00 78.75 127 VAL A C 1
ATOM 987 O O . VAL A 1 127 ? -1.925 -5.307 -10.642 1.00 78.75 127 VAL A O 1
ATOM 990 N N . ASN A 1 128 ? -3.749 -4.172 -11.270 1.00 81.69 128 ASN A N 1
ATOM 991 C CA . ASN A 1 128 ? -4.048 -5.054 -12.398 1.00 81.69 128 ASN A CA 1
ATOM 992 C C . ASN A 1 128 ? -3.282 -4.585 -13.646 1.00 81.69 128 ASN A C 1
ATOM 994 O O . ASN A 1 128 ? -3.772 -3.738 -14.394 1.00 81.69 128 ASN A O 1
ATOM 998 N N . GLU A 1 129 ? -2.090 -5.147 -13.842 1.00 80.88 129 GLU A N 1
ATOM 999 C CA . GLU A 1 129 ? -1.160 -4.836 -14.938 1.00 80.88 129 GLU A CA 1
ATOM 1000 C C . GLU A 1 129 ? -1.784 -4.976 -16.331 1.00 80.88 129 GLU A C 1
ATOM 1002 O O . GLU A 1 129 ? -1.605 -4.102 -17.181 1.00 80.88 129 GLU A O 1
ATOM 1007 N N . GLU A 1 130 ? -2.570 -6.034 -16.563 1.00 82.38 130 GLU A N 1
ATOM 1008 C CA . GLU A 1 130 ? -3.208 -6.292 -17.860 1.00 82.38 130 GLU A CA 1
ATOM 1009 C C . GLU A 1 130 ? -4.192 -5.181 -18.238 1.00 82.38 130 GLU A C 1
ATOM 1011 O O . GLU A 1 130 ? -4.245 -4.740 -19.389 1.00 82.38 130 GLU A O 1
ATOM 1016 N N . GLN A 1 131 ? -4.961 -4.694 -17.261 1.00 81.25 131 GLN A N 1
ATOM 1017 C CA . GLN A 1 131 ? -5.949 -3.642 -17.486 1.00 81.25 131 GLN A CA 1
ATOM 1018 C C . GLN A 1 131 ? -5.305 -2.276 -17.718 1.00 81.25 131 GLN A C 1
ATOM 1020 O O . GLN A 1 131 ? -5.803 -1.509 -18.545 1.00 81.25 131 GLN A O 1
ATOM 1025 N N . ILE A 1 132 ? -4.210 -1.971 -17.017 1.00 81.62 132 ILE A N 1
ATOM 1026 C CA . ILE A 1 132 ? -3.509 -0.688 -17.174 1.00 81.62 132 ILE A CA 1
ATOM 1027 C C . ILE A 1 132 ? -2.434 -0.712 -18.269 1.00 81.62 132 ILE A C 1
ATOM 1029 O O . ILE A 1 132 ? -1.891 0.340 -18.591 1.00 81.62 132 ILE A O 1
ATOM 1033 N N . ARG A 1 133 ? -2.166 -1.882 -18.872 1.00 80.12 133 ARG A N 1
ATOM 1034 C CA . ARG A 1 133 ? -1.174 -2.111 -19.941 1.00 80.12 133 ARG A 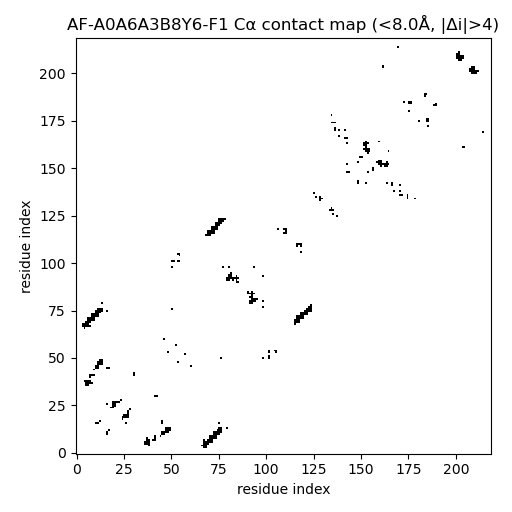CA 1
ATOM 1035 C C . ARG A 1 133 ? 0.241 -1.661 -19.568 1.00 80.12 133 ARG A C 1
ATOM 1037 O O . ARG A 1 133 ? 0.987 -1.175 -20.416 1.00 80.12 133 ARG A O 1
ATOM 1044 N N . ILE A 1 134 ? 0.600 -1.825 -18.300 1.00 79.19 134 ILE A N 1
ATOM 1045 C CA . ILE A 1 134 ? 1.915 -1.490 -17.753 1.00 79.19 134 ILE A CA 1
ATOM 1046 C C . ILE A 1 134 ? 2.407 -2.716 -16.993 1.00 79.19 134 ILE A C 1
ATOM 1048 O O . ILE A 1 134 ? 1.652 -3.294 -16.215 1.00 79.19 134 ILE A O 1
ATOM 1052 N N . LYS A 1 135 ? 3.664 -3.103 -17.227 1.00 80.44 135 LYS A N 1
ATOM 1053 C CA . LYS A 1 135 ? 4.331 -4.155 -16.456 1.00 80.44 135 LYS A CA 1
ATOM 1054 C C . LYS A 1 135 ? 4.694 -3.624 -15.076 1.00 80.44 135 LYS A C 1
ATOM 1056 O O . LYS A 1 135 ? 5.227 -2.520 -14.959 1.00 80.44 135 LYS A O 1
ATOM 1061 N N . CYS A 1 136 ? 4.413 -4.398 -14.041 1.00 83.88 136 CYS A N 1
ATOM 1062 C CA . CYS A 1 136 ? 4.795 -4.082 -12.673 1.00 83.88 136 CYS A CA 1
ATOM 1063 C C . CYS A 1 136 ? 5.586 -5.246 -12.075 1.00 83.88 136 CYS A C 1
ATOM 1065 O O . CYS A 1 136 ? 5.447 -6.398 -12.467 1.00 83.88 136 CYS A O 1
ATOM 1067 N N . VAL A 1 137 ? 6.452 -4.924 -11.118 1.00 86.75 137 VAL A N 1
ATOM 1068 C CA . VAL A 1 137 ? 7.166 -5.928 -10.332 1.00 86.75 137 VAL A CA 1
ATOM 1069 C C . VAL A 1 137 ? 6.522 -5.967 -8.952 1.00 86.75 137 VAL A C 1
ATOM 1071 O O . VAL A 1 137 ? 6.672 -5.032 -8.163 1.00 86.75 137 VAL A O 1
ATOM 1074 N N . ASP A 1 138 ? 5.779 -7.035 -8.655 1.00 87.94 138 ASP A N 1
ATOM 1075 C CA . ASP A 1 138 ? 5.151 -7.234 -7.344 1.00 87.94 138 ASP A CA 1
ATOM 1076 C C . ASP A 1 138 ? 6.171 -7.746 -6.316 1.00 87.94 138 ASP A C 1
ATOM 1078 O O . ASP A 1 138 ? 6.252 -8.937 -5.993 1.00 87.94 138 ASP A O 1
ATOM 1082 N N . LEU A 1 139 ? 6.953 -6.811 -5.776 1.00 88.75 139 LEU A N 1
ATOM 1083 C CA . LEU A 1 139 ? 7.950 -7.101 -4.748 1.00 88.75 139 LEU A CA 1
ATOM 1084 C C . LEU A 1 139 ? 7.332 -7.701 -3.480 1.00 88.75 139 LEU A C 1
ATOM 1086 O O . LEU A 1 139 ? 7.969 -8.524 -2.829 1.00 88.75 139 LEU A O 1
ATOM 1090 N N . TRP A 1 140 ? 6.093 -7.342 -3.127 1.00 86.19 140 TRP A N 1
ATOM 1091 C CA . TRP A 1 140 ? 5.436 -7.887 -1.936 1.00 86.19 140 TRP A CA 1
ATOM 1092 C C . TRP A 1 140 ? 5.247 -9.399 -2.052 1.00 86.19 140 TRP A C 1
ATOM 1094 O O . TRP A 1 140 ? 5.590 -10.147 -1.132 1.00 86.19 140 TRP A O 1
ATOM 1104 N N . THR A 1 141 ? 4.732 -9.855 -3.193 1.00 88.88 141 THR A N 1
ATOM 1105 C CA . THR A 1 141 ? 4.597 -11.287 -3.464 1.00 88.88 141 THR A CA 1
ATOM 1106 C C . THR A 1 141 ? 5.966 -11.950 -3.612 1.00 88.88 141 THR A C 1
ATOM 1108 O O . THR A 1 141 ? 6.159 -13.047 -3.088 1.00 88.88 141 THR A O 1
ATOM 1111 N N . ALA A 1 142 ? 6.935 -11.290 -4.257 1.00 92.56 142 ALA A N 1
ATOM 1112 C CA . ALA A 1 142 ? 8.281 -11.830 -4.433 1.00 92.56 142 ALA A CA 1
ATOM 1113 C C . ALA A 1 142 ? 9.017 -12.075 -3.104 1.00 92.56 142 ALA A C 1
ATOM 1115 O O . ALA A 1 142 ? 9.494 -13.188 -2.877 1.00 92.56 142 ALA A O 1
ATOM 1116 N N . PHE A 1 143 ? 9.054 -11.091 -2.196 1.00 93.06 143 PHE A N 1
ATOM 1117 C CA . PHE A 1 143 ? 9.688 -11.234 -0.878 1.00 93.06 143 PHE A CA 1
ATOM 1118 C C . PHE A 1 143 ? 9.067 -12.372 -0.068 1.00 93.06 143 PHE A C 1
ATOM 1120 O O . PHE A 1 143 ? 9.773 -13.139 0.577 1.00 93.06 143 PHE A O 1
ATOM 1127 N N . ARG A 1 144 ? 7.746 -12.544 -0.151 1.00 92.38 144 ARG A N 1
ATOM 1128 C CA . ARG A 1 144 ? 7.014 -13.560 0.617 1.00 92.38 144 ARG A CA 1
ATOM 1129 C C . ARG A 1 144 ? 7.113 -14.982 0.064 1.00 92.38 144 ARG A C 1
ATOM 1131 O O . ARG A 1 144 ? 6.519 -15.882 0.651 1.00 92.38 144 ARG A O 1
ATOM 1138 N N . LYS A 1 145 ? 7.869 -15.209 -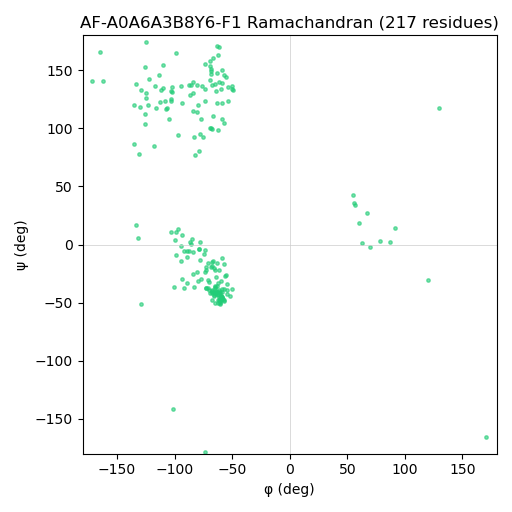1.017 1.00 93.50 145 LYS A N 1
ATOM 1139 C CA . LYS A 1 145 ? 8.272 -16.565 -1.440 1.00 93.50 145 LYS A CA 1
ATOM 1140 C C . LYS A 1 145 ? 9.237 -17.221 -0.437 1.00 93.50 145 LYS A C 1
ATOM 1142 O O . LYS A 1 145 ? 9.460 -18.424 -0.523 1.00 93.50 145 LYS A O 1
ATOM 1147 N N . ARG A 1 146 ? 9.811 -16.438 0.483 1.00 91.81 146 ARG A N 1
ATOM 1148 C CA . ARG A 1 146 ? 10.726 -16.864 1.553 1.00 91.81 146 ARG A CA 1
ATOM 1149 C C . ARG A 1 146 ? 10.049 -16.661 2.909 1.00 91.81 146 ARG A C 1
ATOM 1151 O O . ARG A 1 146 ? 9.328 -15.679 3.080 1.00 91.81 146 ARG A O 1
ATOM 1158 N N . ASP A 1 147 ? 10.311 -17.534 3.878 1.00 94.31 147 ASP A N 1
ATOM 1159 C CA . ASP A 1 147 ? 9.688 -17.449 5.210 1.00 94.31 147 ASP A CA 1
ATOM 1160 C C . ASP A 1 147 ? 10.354 -16.400 6.122 1.00 94.31 147 ASP A C 1
ATOM 1162 O O . ASP A 1 147 ? 9.684 -15.754 6.927 1.00 94.31 147 ASP A O 1
ATOM 1166 N N . ASP A 1 148 ? 11.659 -16.181 5.967 1.00 95.44 148 ASP A N 1
ATOM 1167 C CA . ASP A 1 148 ? 12.512 -15.306 6.785 1.00 95.44 148 ASP A CA 1
ATOM 1168 C C . ASP A 1 148 ? 12.723 -13.902 6.182 1.00 95.44 148 ASP A C 1
ATOM 1170 O O . ASP A 1 148 ? 13.573 -13.129 6.627 1.00 95.44 148 ASP A O 1
ATOM 1174 N N . TRP A 1 149 ? 11.924 -13.537 5.176 1.00 94.94 149 TRP A N 1
ATOM 1175 C CA . TRP A 1 149 ? 12.109 -12.324 4.375 1.00 94.94 149 TRP A CA 1
ATOM 1176 C C . TRP A 1 149 ? 12.200 -11.028 5.196 1.00 94.94 149 TRP A C 1
ATOM 1178 O O . TRP A 1 149 ? 12.935 -10.122 4.820 1.00 94.94 149 TRP A O 1
ATOM 1188 N N . MET A 1 150 ? 11.482 -10.923 6.321 1.00 92.06 150 MET A N 1
ATOM 1189 C CA . MET A 1 150 ? 11.478 -9.707 7.148 1.00 92.06 150 MET A CA 1
ATOM 1190 C C . MET A 1 150 ? 12.839 -9.415 7.778 1.00 92.06 150 MET A C 1
ATOM 1192 O O . MET A 1 150 ? 13.191 -8.251 7.936 1.00 92.06 150 MET A O 1
ATOM 1196 N N . THR A 1 151 ? 13.569 -10.456 8.178 1.00 93.75 151 THR A N 1
ATOM 1197 C CA . THR A 1 151 ? 14.872 -10.326 8.842 1.00 93.75 151 THR A CA 1
ATOM 1198 C C . THR A 1 151 ? 16.023 -10.397 7.856 1.00 93.75 151 THR A C 1
ATOM 1200 O O . THR A 1 151 ? 17.059 -9.794 8.098 1.00 93.75 151 THR A O 1
ATOM 1203 N N . THR A 1 152 ? 15.841 -11.132 6.760 1.00 94.94 152 THR A N 1
ATOM 1204 C CA . THR A 1 152 ? 16.912 -11.405 5.800 1.00 94.94 152 THR A CA 1
ATOM 1205 C C . THR A 1 152 ? 16.948 -10.377 4.677 1.00 94.94 152 THR A C 1
ATOM 1207 O O . THR A 1 152 ? 18.028 -9.994 4.252 1.00 94.94 152 THR A O 1
ATOM 1210 N N . CYS A 1 153 ? 15.797 -9.893 4.196 1.00 95.38 153 CYS A N 1
ATOM 1211 C CA . CYS A 1 153 ? 15.739 -8.963 3.061 1.00 95.38 153 CYS A CA 1
ATOM 1212 C C . CYS A 1 153 ? 15.755 -7.482 3.463 1.00 95.38 153 CYS A C 1
ATOM 1214 O O . CYS A 1 153 ? 15.798 -6.620 2.584 1.00 95.38 153 CYS A O 1
ATOM 1216 N N . PHE A 1 154 ? 15.697 -7.170 4.760 1.00 94.62 154 PHE A N 1
ATOM 1217 C CA . PHE A 1 154 ? 15.636 -5.801 5.267 1.00 94.62 154 PHE A CA 1
ATOM 1218 C C . PHE A 1 154 ? 16.623 -5.591 6.413 1.00 94.62 154 PHE A C 1
ATOM 1220 O O . PHE A 1 154 ? 16.716 -6.423 7.309 1.00 94.62 154 PHE A O 1
ATOM 1227 N N . THR A 1 155 ? 17.313 -4.451 6.426 1.00 88.19 155 THR A N 1
ATOM 1228 C CA . THR A 1 155 ? 18.278 -4.105 7.484 1.00 88.19 155 THR A CA 1
ATOM 1229 C C . THR A 1 155 ? 17.607 -3.502 8.719 1.00 88.19 155 THR A C 1
ATOM 1231 O O . THR A 1 155 ? 18.004 -3.778 9.848 1.00 88.19 155 THR A O 1
ATOM 1234 N N . ASP A 1 156 ? 16.560 -2.701 8.520 1.00 85.00 156 ASP A N 1
ATOM 1235 C CA . ASP A 1 156 ? 15.813 -2.011 9.582 1.00 85.00 156 ASP A CA 1
ATOM 1236 C C . ASP A 1 156 ? 14.285 -2.138 9.424 1.00 85.00 156 ASP A C 1
ATOM 1238 O O . ASP A 1 156 ? 13.509 -1.383 10.016 1.00 85.00 156 ASP A O 1
ATOM 1242 N N . GLY A 1 157 ? 13.848 -3.100 8.606 1.00 81.88 157 GLY A N 1
ATOM 1243 C CA . GLY A 1 157 ? 12.447 -3.292 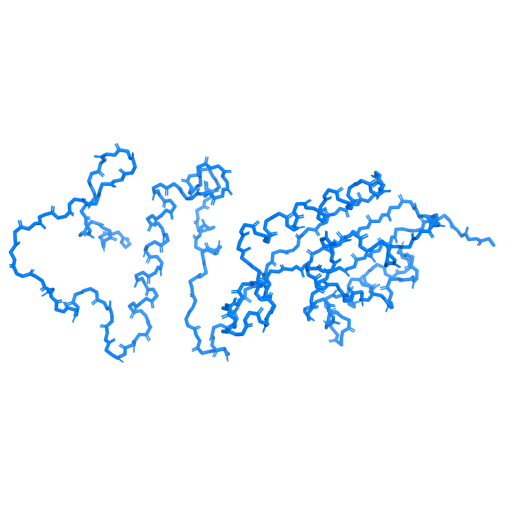8.226 1.00 81.88 157 GLY A CA 1
ATOM 1244 C C . GLY A 1 157 ? 11.940 -2.326 7.147 1.00 81.88 157 GLY A C 1
ATOM 1245 O O . GLY A 1 157 ? 10.755 -2.380 6.818 1.00 81.88 157 GLY A O 1
ATOM 1246 N N . ILE A 1 158 ? 12.797 -1.446 6.606 1.00 79.44 158 ILE A N 1
ATOM 1247 C CA . ILE A 1 158 ? 12.465 -0.517 5.512 1.00 79.44 158 ILE A CA 1
ATOM 1248 C C . ILE A 1 158 ? 13.493 -0.600 4.379 1.00 79.44 158 ILE A C 1
ATOM 1250 O O . ILE A 1 158 ? 13.106 -0.751 3.222 1.00 79.44 158 ILE A O 1
ATOM 1254 N N . HIS A 1 159 ? 14.785 -0.503 4.690 1.00 85.88 159 HIS A N 1
ATOM 1255 C CA . HIS A 1 159 ? 15.860 -0.545 3.699 1.00 85.88 159 HIS A CA 1
ATOM 1256 C C . HIS A 1 159 ? 16.236 -1.988 3.365 1.00 85.88 159 HIS A C 1
ATOM 1258 O O . HIS A 1 159 ? 16.306 -2.831 4.261 1.00 85.88 159 HIS A O 1
ATOM 1264 N N . PHE A 1 160 ? 16.490 -2.270 2.085 1.00 91.81 160 PHE A N 1
ATOM 1265 C CA . PHE A 1 160 ? 16.899 -3.603 1.650 1.00 91.81 160 PHE A CA 1
ATOM 1266 C C . PHE A 1 160 ? 18.308 -3.942 2.144 1.00 91.81 160 PHE A C 1
ATOM 1268 O O . PHE A 1 160 ? 19.196 -3.089 2.149 1.00 91.81 160 PHE A O 1
ATOM 1275 N N . SER A 1 161 ? 18.505 -5.196 2.539 1.00 96.00 161 SER A N 1
ATOM 1276 C CA . SER A 1 161 ? 19.836 -5.798 2.671 1.00 96.00 161 SER A CA 1
ATOM 1277 C C . SER A 1 161 ? 20.436 -6.101 1.290 1.00 96.00 161 SER A C 1
ATOM 1279 O O . SER A 1 161 ? 19.807 -5.838 0.254 1.00 96.00 161 SER A O 1
ATOM 1281 N N . SER A 1 162 ? 21.639 -6.683 1.264 1.00 96.38 162 SER A N 1
ATOM 1282 C CA . SER A 1 162 ? 22.240 -7.207 0.032 1.00 96.38 162 SER A CA 1
ATOM 1283 C C . SER A 1 162 ? 21.316 -8.243 -0.624 1.00 96.38 162 SER A C 1
ATOM 1285 O O . SER A 1 162 ? 20.927 -8.095 -1.781 1.00 96.38 162 SER A O 1
ATOM 1287 N N . GLU A 1 163 ? 20.819 -9.201 0.159 1.00 95.25 163 GLU A N 1
ATOM 1288 C CA . GLU A 1 163 ? 19.915 -10.265 -0.282 1.00 95.25 163 GLU A CA 1
ATOM 1289 C C . GLU A 1 163 ? 18.558 -9.719 -0.741 1.00 95.25 163 GLU A C 1
ATOM 1291 O O . GLU A 1 163 ? 17.951 -10.218 -1.692 1.00 95.25 163 GLU A O 1
ATOM 1296 N N . GLY A 1 164 ? 18.054 -8.683 -0.063 1.00 94.12 164 GLY A N 1
ATOM 1297 C CA . GLY A 1 164 ? 16.831 -8.006 -0.478 1.00 94.12 164 GLY A CA 1
ATOM 1298 C C . GLY A 1 164 ? 16.988 -7.305 -1.827 1.00 94.12 164 GLY A C 1
ATOM 1299 O O . GLY A 1 164 ? 16.106 -7.399 -2.682 1.00 94.12 164 GLY A O 1
ATOM 1300 N N . SER A 1 165 ? 18.132 -6.650 -2.032 1.00 95.88 165 SER A N 1
ATOM 1301 C CA . SER A 1 165 ? 18.470 -5.955 -3.277 1.00 95.88 165 SER A CA 1
ATOM 1302 C C . SER A 1 165 ? 18.676 -6.933 -4.434 1.00 95.88 165 SER A C 1
ATOM 1304 O O . SER A 1 165 ? 18.175 -6.694 -5.532 1.00 95.88 165 SER A O 1
ATOM 1306 N N . GLU A 1 166 ? 19.340 -8.062 -4.182 1.00 95.12 166 GLU A N 1
ATOM 1307 C CA . GLU A 1 166 ? 19.528 -9.136 -5.158 1.00 95.12 166 GLU A CA 1
ATOM 1308 C C . GLU A 1 166 ? 18.184 -9.698 -5.642 1.00 95.12 166 GLU A C 1
ATOM 1310 O O . GLU A 1 166 ? 17.957 -9.844 -6.846 1.00 95.12 166 GLU A O 1
ATOM 1315 N N . LEU A 1 167 ? 17.243 -9.942 -4.721 1.00 94.88 167 LEU A N 1
ATOM 1316 C CA . LEU A 1 167 ? 15.904 -10.407 -5.082 1.00 94.88 167 LEU A CA 1
ATOM 1317 C C . LEU A 1 167 ? 15.158 -9.387 -5.954 1.00 94.88 167 LEU A C 1
ATOM 1319 O O . LEU A 1 167 ? 14.531 -9.771 -6.942 1.00 94.88 167 LEU A O 1
ATOM 1323 N N . VAL A 1 168 ? 15.228 -8.099 -5.606 1.00 93.56 168 VAL A N 1
ATOM 1324 C CA . VAL A 1 168 ? 14.607 -7.020 -6.391 1.00 93.56 168 VAL A CA 1
ATOM 1325 C C . VAL A 1 168 ? 15.196 -6.982 -7.800 1.00 93.56 168 VAL A C 1
ATOM 1327 O O . VAL A 1 168 ? 14.439 -6.951 -8.770 1.00 93.56 168 VAL A O 1
ATOM 1330 N N . ALA A 1 169 ? 16.524 -7.041 -7.929 1.00 91.94 169 ALA A N 1
ATOM 1331 C CA . ALA A 1 169 ? 17.199 -7.069 -9.223 1.00 91.94 169 ALA A CA 1
ATOM 1332 C C . ALA A 1 169 ? 16.764 -8.281 -10.062 1.00 91.94 169 ALA A C 1
ATOM 1334 O O . ALA A 1 169 ? 16.424 -8.123 -11.234 1.00 91.94 169 ALA A O 1
ATOM 1335 N N . LYS A 1 170 ? 16.690 -9.473 -9.454 1.00 93.31 170 LYS A N 1
ATOM 1336 C CA . LYS A 1 170 ? 16.234 -10.699 -10.126 1.00 93.31 170 LYS A CA 1
ATOM 1337 C C . LYS A 1 170 ? 14.815 -10.565 -10.682 1.00 93.31 170 LYS A C 1
ATOM 1339 O O . LYS A 1 170 ? 14.568 -10.949 -11.823 1.00 93.31 170 LYS A O 1
ATOM 1344 N N . GLU A 1 171 ? 13.881 -10.019 -9.905 1.00 94.75 171 GLU A N 1
ATOM 1345 C CA . GLU A 1 171 ? 12.493 -9.846 -10.357 1.00 94.75 171 GLU A CA 1
ATOM 1346 C C . GLU A 1 171 ? 12.368 -8.755 -11.439 1.00 94.75 171 GLU A C 1
ATOM 1348 O O . GLU A 1 171 ? 11.562 -8.905 -12.357 1.00 94.75 171 GLU A O 1
ATOM 1353 N N . ILE A 1 172 ? 13.197 -7.701 -11.399 1.00 90.31 172 ILE A N 1
ATOM 1354 C CA . ILE A 1 172 ? 13.272 -6.697 -12.476 1.00 90.31 172 ILE A CA 1
ATOM 1355 C C . ILE A 1 172 ? 13.784 -7.327 -13.774 1.00 90.31 172 ILE A C 1
ATOM 1357 O O . ILE A 1 172 ? 13.142 -7.172 -14.812 1.00 90.31 172 ILE A O 1
ATOM 1361 N N . LEU A 1 173 ? 14.906 -8.052 -13.725 1.00 89.31 173 LEU A N 1
ATOM 1362 C CA . LEU A 1 173 ? 15.498 -8.695 -14.904 1.00 89.31 173 LEU A CA 1
ATOM 1363 C C . LEU A 1 173 ? 14.512 -9.667 -15.553 1.00 89.31 173 LEU A C 1
ATOM 1365 O O . LEU A 1 173 ? 14.277 -9.603 -16.758 1.00 89.31 173 LEU A O 1
ATOM 1369 N N . LYS A 1 174 ? 13.850 -10.487 -14.734 1.00 89.56 174 LYS A N 1
ATOM 1370 C CA . LYS A 1 174 ? 12.791 -11.381 -15.195 1.00 89.56 174 LYS A CA 1
ATOM 1371 C C . LYS A 1 174 ? 11.651 -10.618 -15.879 1.00 89.56 174 LYS A C 1
ATOM 1373 O O . LYS A 1 174 ? 11.210 -11.007 -16.958 1.00 89.56 174 LYS A O 1
ATOM 1378 N N . ALA A 1 175 ? 11.171 -9.529 -15.277 1.00 88.06 175 ALA A N 1
ATOM 1379 C CA . ALA A 1 175 ? 10.097 -8.732 -15.863 1.00 88.06 175 ALA A CA 1
ATOM 1380 C C . ALA A 1 175 ? 10.503 -8.102 -17.205 1.00 88.06 175 ALA A C 1
ATOM 1382 O O . ALA A 1 175 ? 9.671 -8.024 -18.106 1.00 88.06 175 ALA A O 1
ATOM 1383 N N . MET A 1 176 ? 11.765 -7.683 -17.355 1.00 85.12 176 MET A N 1
ATOM 1384 C CA . MET A 1 176 ? 12.306 -7.160 -18.614 1.00 85.12 176 MET A CA 1
ATOM 1385 C C . MET A 1 176 ? 12.352 -8.234 -19.707 1.00 85.12 176 MET A C 1
ATOM 1387 O O . MET A 1 176 ? 11.928 -7.966 -20.831 1.00 85.12 176 MET A O 1
ATOM 1391 N N . GLU A 1 177 ? 12.812 -9.444 -19.380 1.00 84.88 177 GLU A N 1
ATOM 1392 C CA . GLU A 1 177 ? 12.843 -10.583 -20.310 1.00 84.88 177 GLU A CA 1
ATOM 1393 C C . GLU A 1 177 ? 11.432 -10.977 -20.776 1.00 84.88 177 GLU A C 1
ATOM 1395 O O . GLU A 1 177 ? 11.191 -11.192 -21.964 1.00 84.88 177 GLU A O 1
ATOM 1400 N N . GLU A 1 178 ? 10.466 -11.009 -19.857 1.00 85.62 178 GLU A N 1
ATOM 1401 C CA . GLU A 1 178 ? 9.074 -11.374 -20.145 1.00 85.62 178 GLU A CA 1
ATOM 1402 C C . GLU A 1 178 ? 8.265 -10.251 -20.819 1.00 85.62 178 GLU A C 1
ATOM 1404 O O . GLU A 1 178 ? 7.149 -10.485 -21.297 1.00 85.62 178 GLU A O 1
ATOM 1409 N N . ALA A 1 179 ? 8.776 -9.017 -20.839 1.00 81.00 179 ALA A N 1
ATOM 1410 C CA . ALA A 1 179 ? 8.039 -7.873 -21.362 1.00 81.00 179 ALA A CA 1
ATOM 1411 C C . ALA A 1 179 ? 7.933 -7.857 -22.892 1.00 81.00 179 ALA A C 1
ATOM 1413 O O . ALA A 1 179 ? 7.007 -7.234 -23.415 1.00 81.00 179 ALA A O 1
ATOM 1414 N N . GLY A 1 180 ? 8.850 -8.528 -23.601 1.00 80.56 180 GLY A N 1
ATOM 1415 C CA . GLY A 1 180 ? 8.865 -8.563 -25.067 1.00 80.56 180 GLY A CA 1
ATOM 1416 C C . GLY A 1 180 ? 8.928 -7.168 -25.702 1.00 80.56 180 GLY A C 1
ATOM 1417 O O . GLY A 1 180 ? 8.286 -6.927 -26.724 1.00 80.56 180 GLY A O 1
ATOM 1418 N N . TRP A 1 181 ? 9.616 -6.225 -25.053 1.00 80.88 181 TRP A N 1
ATOM 1419 C CA . TRP A 1 181 ? 9.767 -4.857 -25.548 1.00 80.88 181 TRP A CA 1
ATOM 1420 C C . TRP A 1 181 ? 10.628 -4.803 -26.811 1.00 80.88 181 TRP A C 1
ATOM 1422 O O . TRP A 1 181 ? 11.593 -5.550 -26.939 1.00 80.88 181 TRP A O 1
ATOM 1432 N N . GLU A 1 182 ? 10.303 -3.865 -27.704 1.00 79.25 182 GLU A N 1
ATOM 1433 C CA . GLU A 1 182 ? 11.096 -3.554 -28.894 1.00 79.25 182 GLU A CA 1
ATOM 1434 C C . GLU A 1 182 ? 11.488 -2.064 -28.897 1.00 79.25 182 GLU A C 1
ATOM 1436 O O . GLU A 1 182 ? 10.593 -1.208 -28.907 1.00 79.25 182 GLU A O 1
ATOM 1441 N N . PRO A 1 183 ? 12.795 -1.729 -28.893 1.00 78.94 183 PRO A N 1
ATOM 1442 C CA . PRO A 1 183 ? 13.933 -2.655 -28.842 1.00 78.94 183 PRO A CA 1
ATOM 1443 C C . PRO A 1 183 ? 14.042 -3.378 -27.488 1.00 78.94 183 PRO A C 1
ATOM 1445 O O . PRO A 1 183 ? 13.681 -2.824 -26.447 1.00 78.94 183 PRO A O 1
ATOM 1448 N N . SER A 1 184 ? 14.566 -4.606 -27.503 1.00 77.00 184 SER A N 1
ATOM 1449 C CA . SER A 1 184 ? 14.833 -5.373 -26.280 1.00 77.00 184 SER A CA 1
ATOM 1450 C C . SER A 1 184 ? 15.814 -4.633 -25.366 1.00 77.00 184 SER A C 1
ATOM 1452 O O . SER A 1 184 ? 16.869 -4.176 -25.804 1.00 77.00 184 SER A O 1
ATOM 1454 N N . LEU A 1 185 ? 15.483 -4.574 -24.074 1.00 79.06 185 LEU A N 1
ATOM 1455 C CA . LEU A 1 185 ? 16.357 -4.044 -23.022 1.00 79.06 185 LEU A CA 1
ATOM 1456 C C . LEU A 1 185 ? 17.101 -5.148 -22.254 1.00 79.06 185 LEU A C 1
ATOM 1458 O O . LEU A 1 185 ? 17.720 -4.875 -21.227 1.00 79.06 185 LEU A O 1
ATOM 1462 N N . CYS A 1 186 ? 17.060 -6.398 -22.726 1.00 75.88 186 CYS A N 1
ATOM 1463 C CA . CYS A 1 186 ? 17.876 -7.462 -22.144 1.00 75.88 186 CYS A CA 1
ATOM 1464 C C . CYS A 1 186 ? 19.360 -7.127 -22.350 1.00 75.88 186 CYS A C 1
ATOM 1466 O O . CYS A 1 186 ? 19.766 -6.795 -23.467 1.00 75.88 186 CYS A O 1
ATOM 1468 N N . CYS A 1 187 ? 20.181 -7.238 -21.301 1.00 66.75 187 CYS A N 1
ATOM 1469 C CA . CYS A 1 187 ? 21.595 -6.844 -21.353 1.00 66.75 187 CYS A CA 1
ATOM 1470 C C . CYS A 1 187 ? 22.358 -7.520 -22.502 1.00 66.75 187 CYS A C 1
ATOM 1472 O O . CYS A 1 187 ? 23.102 -6.854 -23.211 1.00 66.75 187 CYS A O 1
ATOM 1474 N N . ASN A 1 188 ? 22.074 -8.797 -22.767 1.00 73.62 188 ASN A N 1
ATOM 1475 C CA . ASN A 1 188 ? 22.695 -9.580 -23.839 1.00 73.62 188 ASN A CA 1
ATOM 1476 C C . ASN A 1 188 ? 22.357 -9.085 -25.256 1.00 73.62 188 ASN A C 1
ATOM 1478 O O . ASN A 1 188 ? 23.052 -9.429 -26.208 1.00 73.62 188 ASN A O 1
ATOM 1482 N N . SER A 1 189 ? 21.275 -8.318 -25.414 1.00 70.94 189 SER A N 1
ATOM 1483 C CA . SER A 1 189 ? 20.870 -7.724 -26.695 1.00 70.94 189 SER A CA 1
ATOM 1484 C C . SER A 1 189 ? 21.297 -6.265 -26.854 1.00 70.94 189 SER A C 1
ATOM 1486 O O . SER A 1 189 ? 21.157 -5.714 -27.945 1.00 70.94 189 SER A O 1
ATOM 1488 N N . MET A 1 190 ? 21.802 -5.630 -25.791 1.00 74.56 190 MET A N 1
ATOM 1489 C CA . MET A 1 190 ? 22.253 -4.243 -25.845 1.00 74.56 190 MET A CA 1
ATOM 1490 C C . MET A 1 190 ? 23.724 -4.176 -26.285 1.00 74.56 190 MET A C 1
ATOM 1492 O O . MET A 1 190 ? 24.538 -4.971 -25.818 1.00 74.56 190 MET A O 1
ATOM 1496 N N . PRO A 1 191 ? 24.095 -3.242 -27.177 1.00 72.06 191 PRO A N 1
ATOM 1497 C CA . PRO A 1 191 ? 25.489 -3.046 -27.552 1.00 72.06 191 PRO A CA 1
ATOM 1498 C C . PRO A 1 191 ? 26.288 -2.500 -26.362 1.00 72.06 191 PRO A C 1
ATOM 1500 O O . PRO A 1 191 ? 25.833 -1.591 -25.668 1.00 72.06 191 PRO A O 1
ATOM 1503 N N . THR A 1 192 ? 27.494 -3.022 -26.146 1.00 72.38 192 THR A N 1
ATOM 1504 C CA . THR A 1 192 ? 28.433 -2.469 -25.164 1.00 72.38 192 THR A CA 1
ATOM 1505 C C . THR A 1 192 ? 28.825 -1.050 -25.584 1.00 72.38 192 THR A C 1
ATOM 1507 O O . THR A 1 192 ? 29.326 -0.848 -26.688 1.00 72.38 192 THR A O 1
ATOM 1510 N N . GLU A 1 193 ? 28.588 -0.058 -24.721 1.00 58.81 193 GLU A N 1
ATOM 1511 C CA . GLU A 1 193 ? 28.822 1.361 -25.042 1.00 58.81 193 GLU A CA 1
ATOM 1512 C C . GLU A 1 193 ? 30.322 1.727 -25.082 1.00 58.81 193 GLU A C 1
ATOM 1514 O O . GLU A 1 193 ? 30.711 2.676 -25.762 1.00 58.81 193 GLU A O 1
ATOM 1519 N N . PHE A 1 194 ? 31.181 0.938 -24.423 1.00 59.56 194 PHE A N 1
ATOM 1520 C CA . PHE A 1 194 ? 32.630 1.146 -24.380 1.00 59.56 194 PHE A CA 1
ATOM 1521 C C . PHE A 1 194 ? 33.384 -0.172 -24.592 1.00 59.56 194 PHE A C 1
ATOM 1523 O O . PHE A 1 194 ? 33.230 -1.119 -23.824 1.00 59.56 194 PHE A O 1
ATOM 1530 N N . ASP A 1 195 ? 34.209 -0.226 -25.635 1.00 54.56 195 ASP A N 1
ATOM 1531 C CA . ASP A 1 195 ? 35.120 -1.339 -25.903 1.00 54.56 195 ASP A CA 1
ATOM 1532 C C . ASP A 1 195 ? 36.408 -1.114 -25.079 1.00 54.56 195 ASP A C 1
ATOM 1534 O O . ASP A 1 195 ? 37.099 -0.127 -25.332 1.00 54.56 195 ASP A O 1
ATOM 1538 N N . GLN A 1 196 ? 36.685 -1.998 -24.100 1.00 44.94 196 GLN A N 1
ATOM 1539 C CA . GLN A 1 196 ? 37.965 -2.294 -23.396 1.00 44.94 196 GLN A CA 1
ATOM 1540 C C . GLN A 1 196 ? 37.929 -2.312 -21.847 1.00 44.94 196 GLN A C 1
ATOM 1542 O O . GLN A 1 196 ? 37.745 -1.299 -21.177 1.00 44.94 196 GLN A O 1
ATOM 1547 N N . ASP A 1 197 ? 38.233 -3.503 -21.310 1.00 42.12 197 ASP A N 1
ATOM 1548 C CA . ASP A 1 197 ? 39.068 -3.791 -20.129 1.00 42.12 197 ASP A CA 1
ATOM 1549 C C . ASP A 1 197 ? 38.753 -3.143 -18.769 1.00 42.12 197 ASP A C 1
ATOM 1551 O O . ASP A 1 197 ? 39.667 -2.786 -18.023 1.00 42.12 197 ASP A O 1
ATOM 1555 N N . LEU A 1 198 ? 37.484 -3.075 -18.361 1.00 41.12 198 LEU A N 1
ATOM 1556 C CA . LEU A 1 198 ? 37.145 -2.819 -16.956 1.00 41.12 198 LEU A CA 1
ATOM 1557 C C . LEU A 1 198 ? 36.221 -3.911 -16.416 1.00 41.12 198 LEU A C 1
ATOM 1559 O O . LEU A 1 198 ? 35.024 -3.943 -16.693 1.00 41.12 198 LEU A O 1
ATOM 1563 N N . VAL A 1 199 ? 36.807 -4.814 -15.627 1.00 39.31 199 VAL A N 1
ATOM 1564 C CA . VAL A 1 199 ? 36.080 -5.726 -14.738 1.00 39.31 199 VAL A CA 1
ATOM 1565 C C . VAL A 1 199 ? 35.340 -4.851 -13.725 1.00 39.31 199 VAL A C 1
ATOM 1567 O O . VAL A 1 199 ? 35.938 -4.339 -12.781 1.00 39.31 199 VAL A O 1
ATOM 1570 N N . TYR A 1 200 ? 34.053 -4.601 -13.965 1.00 42.34 200 TYR A N 1
ATOM 1571 C CA . TYR A 1 200 ? 33.189 -3.959 -12.981 1.00 42.34 200 TYR A CA 1
ATOM 1572 C C . TYR A 1 200 ? 32.848 -4.984 -11.902 1.00 42.34 200 TYR A C 1
ATOM 1574 O O . TYR A 1 200 ? 31.883 -5.735 -12.022 1.00 42.34 200 TYR A O 1
ATOM 1582 N N . ASP A 1 201 ? 33.648 -5.002 -10.842 1.00 41.81 201 ASP A N 1
ATOM 1583 C CA . ASP A 1 201 ? 33.254 -5.627 -9.588 1.00 41.81 201 ASP A CA 1
ATOM 1584 C C . ASP A 1 201 ? 32.093 -4.811 -8.997 1.00 41.81 201 ASP A C 1
ATOM 1586 O O . ASP A 1 201 ? 32.266 -3.660 -8.586 1.00 41.81 201 ASP A O 1
ATOM 1590 N N . LEU A 1 202 ? 30.884 -5.382 -8.977 1.00 45.34 202 LEU A N 1
ATOM 1591 C CA . LEU A 1 202 ? 29.786 -4.830 -8.185 1.00 45.34 202 LEU A CA 1
ATOM 1592 C C . LEU A 1 202 ? 30.143 -5.029 -6.714 1.00 45.34 202 LEU A C 1
ATOM 1594 O O . LEU A 1 202 ? 30.019 -6.132 -6.188 1.00 45.34 202 LEU A O 1
ATOM 1598 N N . VAL A 1 203 ? 30.627 -3.967 -6.074 1.00 44.81 203 VAL A N 1
ATOM 1599 C CA . VAL A 1 203 ? 30.997 -3.980 -4.659 1.00 44.81 203 VAL A CA 1
ATOM 1600 C C . VAL A 1 203 ? 29.728 -3.816 -3.827 1.00 44.81 203 VAL A C 1
ATOM 1602 O O . VAL A 1 203 ? 29.063 -2.778 -3.873 1.00 44.81 203 VAL A O 1
ATOM 1605 N N . THR A 1 204 ? 29.378 -4.857 -3.078 1.00 50.66 204 THR A N 1
ATOM 1606 C CA . THR A 1 204 ? 28.341 -4.795 -2.038 1.00 50.66 204 THR A CA 1
ATOM 1607 C C . THR A 1 204 ? 28.740 -3.802 -0.941 1.00 50.66 204 THR A C 1
ATOM 1609 O O . THR A 1 204 ? 29.910 -3.439 -0.813 1.00 50.66 204 THR A O 1
ATOM 1612 N N . GLN A 1 205 ? 27.797 -3.356 -0.101 1.00 47.34 205 GLN A N 1
ATOM 1613 C CA . GLN A 1 205 ? 28.131 -2.499 1.055 1.00 47.34 205 GLN A CA 1
ATOM 1614 C C . GLN A 1 205 ? 29.155 -3.143 2.013 1.00 47.34 205 GLN A C 1
ATOM 1616 O O . GLN A 1 205 ? 29.806 -2.427 2.773 1.00 47.34 205 GLN A O 1
ATOM 1621 N N . ASP A 1 206 ? 29.343 -4.460 1.908 1.00 51.16 206 ASP A N 1
ATOM 1622 C CA . ASP A 1 206 ? 30.248 -5.270 2.721 1.00 51.16 206 ASP A CA 1
ATOM 1623 C C . ASP A 1 206 ? 31.629 -5.482 2.066 1.00 51.16 206 ASP A C 1
ATOM 1625 O O . ASP A 1 206 ? 32.520 -6.083 2.665 1.00 51.16 206 ASP A O 1
ATOM 1629 N N . GLY A 1 207 ? 31.848 -4.948 0.857 1.00 49.34 207 GLY A N 1
ATOM 1630 C CA . GLY A 1 207 ? 33.136 -4.995 0.160 1.00 49.34 207 GLY A CA 1
ATOM 1631 C C . GLY A 1 207 ? 33.379 -6.246 -0.690 1.00 49.34 207 GLY A C 1
ATOM 1632 O O . GLY A 1 207 ? 34.449 -6.359 -1.286 1.00 49.34 207 GLY A O 1
ATOM 1633 N N . GLU A 1 208 ? 32.417 -7.168 -0.778 1.00 48.53 208 GLU A N 1
ATOM 1634 C CA . GLU A 1 208 ? 32.513 -8.348 -1.645 1.00 48.53 208 GLU A CA 1
ATOM 1635 C C . GLU A 1 208 ? 32.043 -8.029 -3.070 1.00 48.53 208 GLU A C 1
ATOM 1637 O O . GLU A 1 208 ? 31.030 -7.342 -3.254 1.00 48.53 208 GLU A O 1
ATOM 1642 N N . SER A 1 209 ? 32.787 -8.521 -4.069 1.00 44.66 209 SER A N 1
ATOM 1643 C CA . SER A 1 209 ? 32.463 -8.378 -5.487 1.00 44.66 209 SER A CA 1
ATOM 1644 C C . SER A 1 209 ? 31.524 -9.490 -5.956 1.00 44.66 209 SER A C 1
ATOM 1646 O O . SER A 1 209 ? 31.793 -10.674 -5.757 1.00 44.66 209 SER A O 1
ATOM 1648 N N . ILE A 1 210 ? 30.417 -9.115 -6.598 1.00 48.81 210 ILE A N 1
ATOM 1649 C CA . ILE A 1 210 ? 29.483 -10.069 -7.210 1.00 48.81 210 ILE A CA 1
ATOM 1650 C C . ILE A 1 210 ? 29.703 -10.084 -8.722 1.00 48.81 210 ILE A C 1
ATOM 1652 O O . ILE A 1 210 ? 29.609 -9.050 -9.387 1.00 48.81 210 ILE A O 1
ATOM 1656 N N . ASN A 1 211 ? 29.946 -11.272 -9.280 1.00 48.22 211 ASN A N 1
ATOM 1657 C CA . ASN A 1 211 ? 29.965 -11.478 -10.721 1.00 48.22 211 ASN A CA 1
ATOM 1658 C C . ASN A 1 211 ? 28.523 -11.600 -11.242 1.00 48.22 211 ASN A C 1
ATOM 1660 O O . ASN A 1 211 ? 27.784 -12.508 -10.869 1.00 48.22 211 ASN A O 1
ATOM 1664 N N . VAL A 1 212 ? 28.128 -10.699 -12.145 1.00 47.12 212 VAL A N 1
ATOM 1665 C CA . VAL A 1 212 ? 26.781 -10.648 -12.749 1.00 47.12 212 VAL A CA 1
ATOM 1666 C C . VAL A 1 212 ? 26.389 -11.972 -13.428 1.00 47.12 212 VAL A C 1
ATOM 1668 O O . VAL A 1 212 ? 25.210 -12.316 -13.480 1.00 47.12 212 VAL A O 1
ATOM 1671 N N . SER A 1 213 ? 27.373 -12.748 -13.889 1.00 49.62 213 SER A N 1
ATOM 1672 C CA . SER A 1 213 ? 27.178 -14.067 -14.508 1.00 49.62 213 SER A CA 1
ATOM 1673 C C . SER A 1 213 ? 26.598 -15.107 -13.539 1.00 49.62 213 SER A C 1
ATOM 1675 O O . SER A 1 213 ? 25.898 -16.025 -13.965 1.00 49.62 213 SER A O 1
ATOM 1677 N N . ASP A 1 214 ? 26.857 -14.969 -12.237 1.00 51.56 214 ASP A N 1
ATOM 1678 C CA . ASP A 1 214 ? 26.436 -15.943 -11.223 1.00 51.56 214 ASP A CA 1
ATOM 1679 C C . ASP A 1 214 ? 24.960 -15.767 -10.829 1.00 51.56 214 ASP A C 1
ATOM 1681 O O . ASP A 1 214 ? 24.287 -16.736 -10.473 1.00 51.56 214 ASP A O 1
ATOM 1685 N N . LEU A 1 215 ? 24.403 -14.563 -11.014 1.00 51.34 215 LEU A N 1
ATOM 1686 C CA . LEU A 1 215 ? 22.983 -14.264 -10.779 1.00 51.34 215 LEU A CA 1
ATOM 1687 C C . LEU A 1 215 ? 22.045 -14.966 -11.777 1.00 51.34 215 LEU A C 1
ATOM 1689 O O . LEU A 1 215 ? 20.852 -15.121 -11.506 1.00 51.34 215 LEU A O 1
ATOM 1693 N N . GLN A 1 216 ? 22.573 -15.417 -12.918 1.00 46.44 216 GLN A N 1
ATOM 1694 C CA . GLN A 1 216 ? 21.813 -16.105 -13.966 1.00 46.44 216 GLN A CA 1
ATOM 1695 C C . GLN A 1 216 ? 21.756 -17.636 -13.782 1.00 46.44 216 GLN A C 1
ATOM 1697 O O . GLN A 1 216 ? 20.948 -18.288 -14.440 1.00 46.44 216 GLN A O 1
ATOM 1702 N N . ASN A 1 217 ? 22.544 -18.227 -12.870 1.00 40.44 217 ASN A N 1
ATOM 1703 C CA . ASN A 1 217 ? 22.756 -19.685 -12.808 1.00 40.44 217 ASN A CA 1
ATOM 1704 C C . ASN A 1 217 ? 21.999 -20.443 -11.700 1.00 40.44 217 ASN A C 1
ATOM 1706 O O . ASN A 1 217 ? 22.235 -21.636 -11.501 1.00 40.44 217 ASN A O 1
ATOM 1710 N N . HIS A 1 218 ? 21.044 -19.814 -11.014 1.00 41.41 218 HIS A N 1
ATOM 1711 C CA . HIS A 1 218 ? 20.172 -20.511 -10.059 1.00 41.41 218 HIS A CA 1
ATOM 1712 C C . HIS A 1 218 ? 18.699 -20.449 -10.486 1.00 41.41 218 HIS A C 1
ATOM 1714 O O . HIS A 1 218 ? 17.924 -19.577 -10.063 1.00 41.41 218 HIS A O 1
ATOM 1720 N N . SER A 1 219 ? 18.365 -21.407 -11.358 1.00 35.53 219 SER A N 1
ATOM 1721 C CA . SER A 1 219 ? 17.021 -21.873 -11.728 1.00 35.53 219 SER A CA 1
ATOM 1722 C C . SER A 1 219 ? 16.470 -22.875 -10.720 1.00 35.53 219 SER A C 1
ATOM 1724 O O . SER A 1 219 ? 17.223 -23.826 -10.404 1.00 35.53 219 SER A O 1
#

Mean predicted aligned error: 14.06 Å

Foldseek 3Di:
DDPAAAEEEAEEEDPLSVCQCPDVRVLVVVCVVCPPRGDPPNNPDHDDDQLVNQLVPPCVRPDPPGRHQAYEYEYEYDPQQPDDQDPVNPGSHDPPVRVVVSVVSNVVVQCVVDVRYDYHYDDDDDDDCVVVVHQDQPLVVQLVVDPCSQVQQADVSPHGAPVVVLSVVLSVLVSQVVVPDVVRPNPVSDDDPDDDDDPPFPQHPVRHGDDPVVSPPDD

Nearest PDB structures (foldseek):
  3cis-assembly4_G  TM=2.922E-01  e=1.418E+00  Mycobacterium tuberculosis
  7jl7-assembly1_B  TM=3.682E-01  e=4.362E+00  Danio rerio
  8hr7-assembly1_E  TM=2.921E-01  e=3.850E+00  Escherichia coli
  8hr7-assembly1_C  TM=2.923E-01  e=4.942E+00  Escherichia coli
  8hr7-assembly1_M  TM=2.284E-01  e=2.999E+00  Escherichia coli

Sequence (219 aa):
MFGPGRPVFVLFGSSIVQFSFSNQGWGAILAHTFARKIGRHNTERVCRMELKACSRGSTSSFPTGWCYSTFIVIVYFGGNDSIEPHPSGLGPHVPLPEFIDNMKKIALHLKGLSEKIRVMFLSTPPVNEEQIRIKCVDLWTAFRKRDDWMTTCFTDGIHFSSEGSELVAKEILKAMEEAGWEPSLCCNSMPTEFDQDLVYDLVTQDGESINVSDLQNHS

Radius of gyration: 23.48 Å; Cα contacts (8 Å, |Δi|>4): 225; chains: 1; bounding box: 71×44×56 Å

Secondary structure (DSSP, 8-state):
-PPS---EEEEEESHHHHGGGSTT-HHHHHHHHTTTTS-GGGGS--EE--HHHHTTT-GGGS-TT---S-EEEEEE--TTTTSPPPTTS-SS---HHHHHHHHHHHHHHHHHH-TTEEEEEPPPPPP-HHHHT-----HHHHHTTSSSHHHHSBSSSSSB-HHHHHHHHHHHHHHHHHT--SS---GGGSPPSS-S-----EE-TTSPEEPTTGGGS--

Solvent-accessible surface area (backbone atoms only — not comparable to full-atom values): 13633 Å² total; per-residue (Å²): 134,85,70,84,38,40,38,40,60,45,58,39,27,51,70,73,56,61,52,13,63,40,94,92,16,66,49,39,49,48,52,59,75,40,54,91,62,40,42,87,76,57,82,79,60,75,56,84,51,58,70,78,50,58,67,68,64,68,62,86,82,57,81,78,88,70,79,54,66,32,36,41,38,40,38,41,60,56,70,58,28,71,43,78,76,38,95,83,72,72,54,67,40,42,60,68,71,58,43,54,51,40,52,50,50,52,54,52,50,54,55,70,74,38,90,49,50,44,80,44,77,47,77,64,74,86,78,65,35,82,83,71,73,45,92,77,77,65,57,72,64,59,50,62,78,42,94,59,34,68,70,58,26,19,74,79,73,77,48,62,26,72,63,27,46,52,52,52,51,52,49,48,53,51,51,54,66,73,59,72,50,86,78,59,82,45,71,93,73,47,79,78,91,70,93,78,95,69,87,76,64,48,64,45,99,84,69,53,66,51,63,75,73,62,78,74,72,80,127

Organism: Hibiscus syriacus (NCBI:txid106335)

pLDDT: mean 71.3, std 17.97, range [29.8, 96.38]

InterPro domains:
  IPR001087 GDSL lipase/esterase [PF00657] (10-124)
  IPR036514 SGNH hydrolase superfamily [G3DSA:3.40.50.1110] (6-132)
  IPR036514 SGNH hydrolase superfamily [G3DSA:3.40.50.1110] (133-207)
  IPR045136 Isoamyl acetate-hydrolyzing esterase Iah1-like [PTHR14209] (5-133)